Protein AF-A2E5J7-F1 (afdb_monomer)

Secondary structure (DSSP, 8-state):
--HHHHHHHHHHHS--GGG--TTTHHHHHHHHHHTT--HHHHHHHHHHTT--HHHHHHHHHHHTT-GGGHHHHHHHHHTS---TT-HHHHHHHS-TTTHHHHHHHHHTTT----TT-HHHHHHHHHHHHHH-TTHHHHHHHHHHHTGGGS-HHHHHHHHHT-HHHHHHHHHHHHHHHHTT-HHHHHHHHHHHHSTT-HHHHHHHHHHHHHH------

Radius of gyration: 21.45 Å; Cα contacts (8 Å, |Δi|>4): 283; chains: 1; bounding box: 45×30×61 Å

Sequence (217 aa):
MSTDESINAFKKKYGDCKQWTPDNIEKIIKEGNEMGVNLDFILNRALNRKASKEVIAKIIYVSKRYPREQNAMKIGVASHMQFKSFESILSTSADIRFQPFIIASIIQDGKVVNSGDNRIIAQGAIKAAAVKPDAIDLYGNIIQENFSFLDVNDIIRAALQSTKGMKFILSTIVPKIIKGDNFALHVMQVLCAEPNGSPARLVANDLRLNYRINCIF

Structure (mmCIF, N/CA/C/O backbone):
data_AF-A2E5J7-F1
#
_entry.id   AF-A2E5J7-F1
#
loop_
_atom_site.group_PDB
_atom_site.id
_atom_site.type_symbol
_atom_site.label_atom_id
_atom_site.label_alt_id
_atom_site.label_comp_id
_atom_site.label_asym_id
_atom_site.label_entity_id
_atom_site.label_seq_id
_atom_site.pdbx_PDB_ins_code
_atom_site.Cartn_x
_atom_site.Cartn_y
_atom_site.Cartn_z
_atom_site.occupancy
_atom_site.B_iso_or_equiv
_atom_site.auth_seq_id
_atom_site.auth_comp_id
_atom_site.auth_asym_id
_atom_site.auth_atom_id
_atom_site.pdbx_PDB_model_num
ATOM 1 N N . MET A 1 1 ? 18.147 -13.580 -34.563 1.00 55.44 1 MET A N 1
ATOM 2 C CA . MET A 1 1 ? 19.212 -12.895 -33.808 1.00 55.44 1 MET A CA 1
ATOM 3 C C . MET A 1 1 ? 19.270 -13.497 -32.425 1.00 55.44 1 MET A C 1
ATOM 5 O O . MET A 1 1 ? 18.216 -13.755 -31.850 1.00 55.44 1 MET A O 1
ATOM 9 N N . SER A 1 2 ? 20.469 -13.751 -31.915 1.00 61.12 2 SER A N 1
ATOM 10 C CA . SER A 1 2 ? 20.642 -14.081 -30.499 1.00 61.12 2 SER A CA 1
ATOM 11 C C . SER A 1 2 ? 20.312 -12.859 -29.625 1.00 61.12 2 SER A C 1
ATOM 13 O O . SER A 1 2 ? 20.318 -11.713 -30.095 1.00 61.12 2 SER A O 1
ATOM 15 N N . THR A 1 3 ? 20.020 -13.075 -28.341 1.00 68.62 3 THR A N 1
ATOM 16 C CA . THR A 1 3 ? 19.784 -11.987 -27.373 1.00 68.62 3 THR A CA 1
ATOM 17 C C . THR A 1 3 ? 20.975 -11.018 -27.310 1.00 68.62 3 THR A C 1
ATOM 19 O O . THR A 1 3 ? 20.790 -9.807 -27.191 1.00 68.62 3 THR A O 1
ATOM 22 N N . ASP A 1 4 ? 22.200 -11.517 -27.491 1.00 69.75 4 ASP A N 1
ATOM 23 C CA . ASP A 1 4 ? 23.420 -10.704 -27.462 1.00 69.75 4 ASP A CA 1
ATOM 24 C C . ASP A 1 4 ? 23.604 -9.846 -28.722 1.00 69.75 4 ASP A C 1
ATOM 26 O O . ASP A 1 4 ? 24.001 -8.682 -28.629 1.00 69.75 4 ASP A O 1
ATOM 30 N N . GLU A 1 5 ? 23.257 -10.367 -29.902 1.00 76.50 5 GLU A N 1
ATOM 31 C CA . GLU A 1 5 ? 23.245 -9.592 -31.154 1.00 76.50 5 GLU A CA 1
ATOM 32 C C . GLU A 1 5 ? 22.238 -8.439 -31.086 1.00 76.50 5 GLU A C 1
ATOM 34 O O . GLU A 1 5 ? 22.538 -7.312 -31.482 1.00 76.50 5 GLU A O 1
ATOM 39 N N . SER A 1 6 ? 21.068 -8.720 -30.514 1.00 75.75 6 SER A N 1
ATOM 40 C CA . SER A 1 6 ? 19.967 -7.780 -30.276 1.00 75.75 6 SER A CA 1
ATOM 41 C C . SER A 1 6 ? 20.389 -6.629 -29.364 1.00 75.75 6 SER A C 1
ATOM 43 O O . SER A 1 6 ? 20.254 -5.448 -29.699 1.00 75.75 6 SER A O 1
ATOM 45 N N . ILE A 1 7 ? 21.011 -6.973 -28.236 1.00 78.44 7 ILE A N 1
ATOM 46 C CA . ILE A 1 7 ? 21.553 -6.012 -27.276 1.00 78.44 7 ILE A CA 1
ATOM 47 C C . ILE A 1 7 ? 22.671 -5.168 -27.902 1.00 78.44 7 ILE A C 1
ATOM 49 O O . ILE A 1 7 ? 22.741 -3.959 -27.666 1.00 78.44 7 ILE A O 1
ATOM 53 N N . ASN A 1 8 ? 23.556 -5.770 -28.696 1.00 80.44 8 ASN A N 1
ATOM 54 C CA . ASN A 1 8 ? 24.666 -5.057 -29.325 1.00 80.44 8 ASN A CA 1
ATOM 55 C C . ASN A 1 8 ? 24.193 -4.105 -30.432 1.00 80.44 8 ASN A C 1
ATOM 57 O O . ASN A 1 8 ? 24.676 -2.971 -30.503 1.00 80.44 8 ASN A O 1
ATOM 61 N N . ALA A 1 9 ? 23.203 -4.506 -31.232 1.00 84.75 9 ALA A N 1
ATOM 62 C CA . ALA A 1 9 ? 22.561 -3.638 -32.217 1.00 84.75 9 ALA A CA 1
ATOM 63 C C . ALA A 1 9 ? 21.902 -2.422 -31.545 1.00 84.75 9 ALA A C 1
ATOM 65 O O . ALA A 1 9 ? 22.142 -1.278 -31.946 1.00 84.75 9 ALA A O 1
ATOM 66 N N . PHE A 1 10 ? 21.169 -2.649 -30.451 1.00 86.88 10 PHE A N 1
ATOM 67 C CA . PHE A 1 10 ? 20.563 -1.574 -29.671 1.00 86.88 10 PHE A CA 1
ATOM 68 C C . PHE A 1 10 ? 21.613 -0.638 -29.061 1.00 86.88 10 PHE A C 1
ATOM 70 O O . PHE A 1 10 ? 21.498 0.580 -29.168 1.00 86.88 10 PHE A O 1
ATOM 77 N N . LYS A 1 11 ? 22.683 -1.182 -28.465 1.00 84.31 11 LYS A N 1
ATOM 78 C CA . LYS A 1 11 ? 23.805 -0.398 -27.915 1.00 84.31 11 LYS A CA 1
ATOM 79 C C . LYS A 1 11 ? 24.485 0.468 -28.969 1.00 84.31 11 LYS A C 1
ATOM 81 O O . LYS A 1 11 ? 24.906 1.572 -28.647 1.00 84.31 11 LYS A O 1
ATOM 86 N N . LYS A 1 12 ? 24.614 -0.019 -30.202 1.00 88.69 12 LYS A N 1
ATOM 87 C CA . LYS A 1 12 ? 25.224 0.741 -31.297 1.00 88.69 12 LYS A CA 1
ATOM 88 C C . LYS A 1 12 ? 24.349 1.925 -31.714 1.00 88.69 12 LYS A C 1
ATOM 90 O O . LYS A 1 12 ? 24.878 2.986 -32.022 1.00 88.69 12 LYS A O 1
ATOM 95 N N . LYS A 1 13 ? 23.025 1.750 -31.695 1.00 88.69 13 LYS A N 1
ATOM 96 C CA . LYS A 1 13 ? 22.059 2.760 -32.148 1.00 88.69 13 LYS A CA 1
ATOM 97 C C . LYS A 1 13 ? 21.666 3.769 -31.065 1.00 88.69 13 LYS A C 1
ATOM 99 O O . LYS A 1 13 ? 21.589 4.959 -31.333 1.00 88.69 13 LYS A O 1
ATOM 104 N N . TYR A 1 14 ? 21.454 3.296 -29.841 1.00 87.31 14 TYR A N 1
ATOM 105 C CA . TYR A 1 14 ? 20.967 4.073 -28.696 1.00 87.31 14 TYR A CA 1
ATOM 106 C C . TYR A 1 14 ? 21.959 4.060 -27.533 1.00 87.31 14 TYR A C 1
ATOM 108 O O . TYR A 1 14 ? 21.593 4.096 -26.357 1.00 87.31 14 TY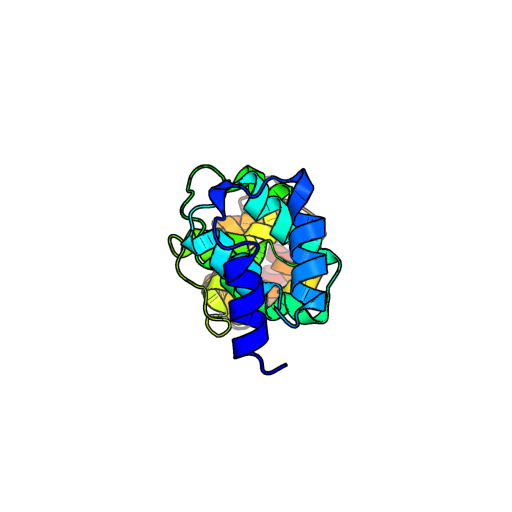R A O 1
ATOM 116 N N . GLY A 1 15 ? 23.244 3.949 -27.861 1.00 77.94 15 GLY A N 1
ATOM 117 C CA . GLY A 1 15 ? 24.314 3.779 -26.888 1.00 77.94 15 GLY A CA 1
ATOM 118 C C . GLY A 1 15 ? 24.426 4.923 -25.892 1.00 77.94 15 GLY A C 1
ATOM 119 O O . GLY A 1 15 ? 24.702 4.658 -24.718 1.00 77.94 15 GLY A O 1
ATOM 120 N N . ASP A 1 16 ? 24.180 6.142 -26.369 1.00 83.00 16 ASP A N 1
ATOM 121 C CA . ASP A 1 16 ? 24.265 7.387 -25.618 1.00 83.00 16 ASP A CA 1
ATOM 122 C C . ASP A 1 16 ? 22.886 7.833 -25.111 1.00 83.00 16 ASP A C 1
ATOM 124 O O . ASP A 1 16 ? 22.099 8.460 -25.820 1.00 83.00 16 ASP A O 1
ATOM 128 N N . CYS A 1 17 ? 22.599 7.518 -23.849 1.00 77.06 17 CYS A N 1
ATOM 129 C CA . CYS A 1 17 ? 21.333 7.875 -23.212 1.00 77.06 17 CYS A CA 1
ATOM 130 C C . CYS A 1 17 ? 21.185 9.376 -22.919 1.00 77.06 17 CYS A C 1
ATOM 132 O O . CYS A 1 17 ? 20.097 9.799 -22.537 1.00 77.06 17 CYS A O 1
ATOM 134 N N . LYS A 1 18 ? 22.231 10.197 -23.104 1.00 72.12 18 LYS A N 1
ATOM 135 C CA . LYS A 1 18 ? 22.120 11.661 -22.979 1.00 72.12 18 LYS A CA 1
ATOM 136 C C . LYS A 1 18 ? 21.367 12.297 -24.148 1.00 72.12 18 LYS A C 1
ATOM 138 O O . LYS A 1 18 ? 20.863 13.403 -24.011 1.00 72.12 18 LYS A O 1
ATOM 143 N N . GLN A 1 19 ? 21.285 11.595 -25.277 1.00 82.31 19 GLN A N 1
ATOM 144 C CA . GLN A 1 19 ? 20.547 12.024 -26.471 1.00 82.31 19 GLN A CA 1
ATOM 145 C C . GLN A 1 19 ? 19.073 11.605 -26.428 1.00 82.31 19 GLN A C 1
ATOM 147 O O . GLN A 1 19 ? 18.299 11.881 -27.347 1.00 82.31 19 GLN A O 1
ATOM 152 N N . TRP A 1 20 ? 18.677 10.881 -25.383 1.00 87.56 20 TRP A N 1
ATOM 153 C CA . TRP A 1 20 ? 17.298 10.466 -25.210 1.00 87.56 20 TRP A CA 1
ATOM 154 C C . TRP A 1 20 ? 16.499 11.662 -24.702 1.00 87.56 20 TRP A C 1
ATOM 156 O O . TRP A 1 20 ? 16.937 12.387 -23.811 1.00 87.56 20 TRP A O 1
ATOM 166 N N . THR A 1 21 ? 15.324 11.863 -25.280 1.00 84.19 21 THR A N 1
ATOM 167 C CA . THR A 1 21 ? 14.388 12.924 -24.919 1.00 84.19 21 THR A CA 1
ATOM 168 C C . THR A 1 21 ? 13.012 12.301 -24.711 1.00 84.19 21 THR A C 1
ATOM 170 O O . THR A 1 21 ? 12.723 11.258 -25.299 1.00 84.19 21 THR A O 1
ATOM 173 N N . PRO A 1 22 ? 12.122 12.907 -23.911 1.00 71.88 22 PRO A N 1
ATOM 174 C CA . PRO A 1 22 ? 10.766 12.387 -23.720 1.00 71.88 22 PRO A CA 1
ATOM 175 C C . PRO A 1 22 ? 10.025 12.100 -25.036 1.00 71.88 22 PRO A C 1
ATOM 177 O O . PRO A 1 22 ? 9.287 11.119 -25.134 1.00 71.88 22 PRO A O 1
ATOM 180 N N . ASP A 1 23 ? 10.280 12.904 -26.066 1.00 81.31 23 ASP A N 1
ATOM 181 C CA . ASP A 1 23 ? 9.630 12.782 -27.371 1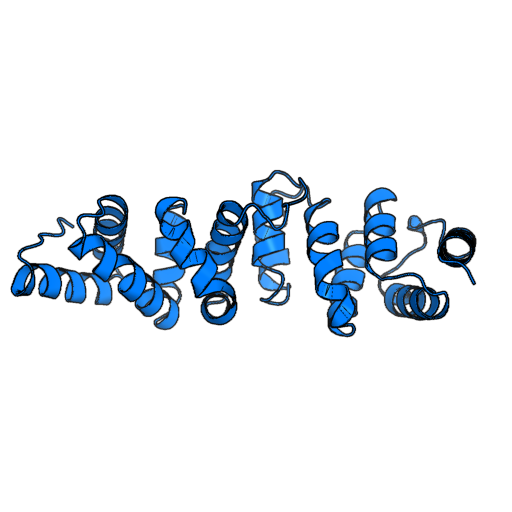.00 81.31 23 ASP A CA 1
ATOM 182 C C . ASP A 1 23 ? 10.110 11.562 -28.167 1.00 81.31 23 ASP A C 1
ATOM 184 O O . ASP A 1 23 ? 9.358 11.008 -28.968 1.00 81.31 23 ASP A O 1
ATOM 188 N N . ASN A 1 24 ? 11.343 11.097 -27.936 1.00 87.50 24 ASN A N 1
ATOM 189 C CA . ASN A 1 24 ? 11.919 9.976 -28.680 1.00 87.50 24 ASN A CA 1
ATOM 190 C C . ASN A 1 24 ? 11.837 8.625 -27.948 1.00 87.50 24 ASN A C 1
ATOM 192 O O . ASN A 1 24 ? 12.091 7.590 -28.567 1.00 87.50 24 ASN A O 1
ATOM 196 N N . ILE A 1 25 ? 11.403 8.594 -26.683 1.00 85.12 25 ILE A N 1
ATOM 197 C CA . ILE A 1 25 ? 11.322 7.358 -25.887 1.00 85.12 25 ILE A CA 1
ATOM 198 C C . ILE A 1 25 ? 10.382 6.315 -26.490 1.00 85.12 25 ILE A C 1
ATOM 200 O O . ILE A 1 25 ? 10.721 5.134 -26.511 1.00 85.12 25 ILE A O 1
ATOM 204 N N . GLU A 1 26 ? 9.220 6.718 -27.008 1.00 81.56 26 GLU A N 1
ATOM 205 C CA . GLU A 1 26 ? 8.278 5.767 -27.622 1.00 81.56 26 GLU A CA 1
ATOM 206 C C . GLU A 1 26 ? 8.895 5.075 -28.841 1.00 81.56 26 GLU A C 1
ATOM 208 O O . GLU A 1 26 ? 8.720 3.870 -29.029 1.00 81.56 26 GLU A O 1
ATOM 213 N N . LYS A 1 27 ? 9.686 5.819 -29.618 1.00 87.25 27 LYS A N 1
ATOM 214 C CA . LYS A 1 27 ? 10.432 5.295 -30.761 1.00 87.25 27 LYS A CA 1
ATOM 215 C C . LYS A 1 27 ? 11.552 4.353 -30.315 1.00 87.25 27 LYS A C 1
ATOM 217 O O . LYS A 1 27 ? 11.640 3.251 -30.838 1.00 87.25 27 LYS A O 1
ATOM 222 N N . ILE A 1 28 ? 12.353 4.749 -29.323 1.00 88.00 28 ILE A N 1
ATOM 223 C CA . ILE A 1 28 ? 13.449 3.926 -28.775 1.00 88.00 28 ILE A CA 1
ATOM 224 C C . ILE A 1 28 ? 12.921 2.590 -28.247 1.00 88.00 28 ILE A C 1
ATOM 226 O O . ILE A 1 28 ? 13.511 1.546 -28.507 1.00 88.00 28 ILE A O 1
ATOM 230 N N . ILE A 1 29 ? 11.795 2.618 -27.534 1.00 83.69 29 ILE A N 1
ATOM 231 C CA . ILE A 1 29 ? 11.136 1.421 -27.008 1.00 83.69 29 ILE A CA 1
ATOM 232 C C . ILE A 1 29 ? 10.632 0.528 -28.137 1.00 83.69 29 ILE A C 1
ATOM 234 O O . ILE A 1 29 ? 10.885 -0.673 -28.125 1.00 83.69 29 ILE A O 1
ATOM 238 N N . LYS A 1 30 ? 9.928 1.104 -29.117 1.00 82.44 30 LYS A N 1
ATOM 239 C CA . LYS A 1 30 ? 9.383 0.346 -30.244 1.00 82.44 30 LYS A CA 1
ATOM 240 C C . LYS A 1 30 ? 10.498 -0.341 -31.032 1.00 82.44 30 LYS A C 1
ATOM 242 O O . LYS A 1 30 ? 10.432 -1.544 -31.255 1.00 82.44 30 LYS A O 1
ATOM 247 N N . GLU A 1 31 ? 11.537 0.408 -31.386 1.00 87.50 31 GLU A N 1
ATOM 248 C CA . GLU A 1 31 ? 12.675 -0.123 -32.134 1.00 87.50 31 GLU A CA 1
ATOM 249 C C . GLU A 1 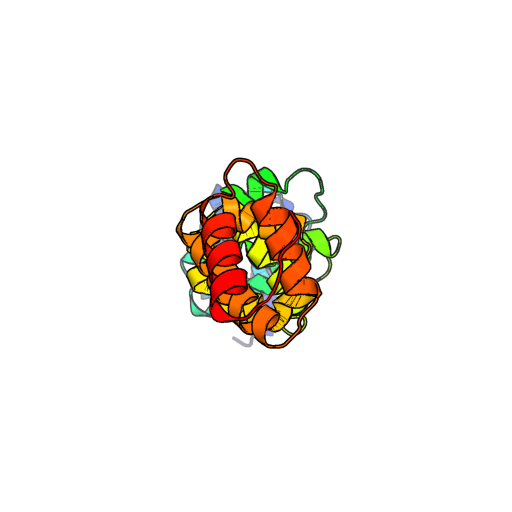31 ? 13.496 -1.119 -31.303 1.00 87.50 31 GLU A C 1
ATOM 251 O O . GLU A 1 31 ? 14.000 -2.097 -31.843 1.00 87.50 31 GLU A O 1
ATOM 256 N N . GLY A 1 32 ? 13.598 -0.926 -29.984 1.00 84.44 32 GLY A N 1
ATOM 257 C CA . GLY A 1 32 ? 14.206 -1.905 -29.083 1.00 84.44 32 GLY A CA 1
ATOM 258 C C . GLY A 1 32 ? 13.445 -3.228 -29.062 1.00 84.44 32 GLY A C 1
ATOM 259 O O . GLY A 1 32 ? 14.055 -4.281 -29.239 1.00 84.44 32 GLY A O 1
ATOM 260 N N . ASN A 1 33 ? 12.118 -3.175 -28.956 1.00 79.19 33 ASN A N 1
ATOM 261 C CA . ASN A 1 33 ? 11.271 -4.365 -28.995 1.00 79.19 33 ASN A CA 1
ATOM 262 C C . ASN A 1 33 ? 11.376 -5.093 -30.346 1.00 79.19 33 ASN A C 1
ATOM 264 O O . ASN A 1 33 ? 11.483 -6.316 -30.374 1.00 79.19 33 ASN A O 1
ATOM 268 N N . GLU A 1 34 ? 11.407 -4.354 -31.460 1.00 81.88 34 GLU A N 1
ATOM 269 C CA . GLU A 1 34 ? 11.637 -4.906 -32.807 1.00 81.88 34 GLU A CA 1
ATOM 270 C C . GLU A 1 34 ? 13.015 -5.577 -32.934 1.00 81.88 34 GLU A C 1
ATOM 272 O O . GLU A 1 34 ? 13.162 -6.561 -33.658 1.00 81.88 34 GLU A O 1
ATOM 277 N N . MET A 1 35 ? 14.015 -5.090 -32.193 1.00 83.12 35 MET A N 1
ATOM 278 C CA . MET A 1 35 ? 15.341 -5.704 -32.103 1.00 83.12 35 MET A CA 1
ATOM 279 C C . MET A 1 35 ? 15.394 -6.904 -31.154 1.00 83.12 35 MET A C 1
ATOM 281 O O . MET A 1 35 ? 16.438 -7.536 -31.101 1.00 83.12 35 MET A O 1
ATOM 285 N N . GLY A 1 36 ? 14.334 -7.227 -30.406 1.00 73.56 36 GLY A N 1
ATOM 286 C CA . GLY A 1 36 ? 14.352 -8.284 -29.385 1.00 73.56 36 GLY A CA 1
ATOM 287 C C . GLY A 1 36 ? 14.926 -7.845 -28.031 1.00 73.56 36 GLY A C 1
ATOM 288 O O . GLY A 1 36 ? 15.316 -8.684 -27.220 1.00 73.56 36 GLY A O 1
ATOM 289 N N . VAL A 1 37 ? 14.997 -6.536 -27.778 1.00 73.88 37 VAL A N 1
ATOM 290 C CA . VAL A 1 37 ? 15.429 -5.946 -26.505 1.00 73.88 37 VAL A CA 1
ATOM 291 C C . VAL A 1 37 ? 14.206 -5.600 -25.665 1.00 73.88 37 VAL A C 1
ATOM 293 O O . VAL A 1 37 ? 13.350 -4.839 -26.100 1.00 73.88 37 VAL A O 1
ATOM 296 N N . ASN A 1 38 ? 14.143 -6.135 -24.447 1.00 72.25 38 ASN A N 1
ATOM 297 C CA . ASN A 1 38 ? 13.042 -5.876 -23.521 1.00 72.25 38 ASN A CA 1
ATOM 298 C C . ASN A 1 38 ? 13.132 -4.475 -22.885 1.00 72.25 38 ASN A C 1
ATOM 300 O O . ASN A 1 38 ? 14.212 -3.885 -22.769 1.00 72.25 38 ASN A O 1
ATOM 304 N N . LEU A 1 39 ? 12.005 -3.947 -22.396 1.00 69.44 39 LEU A N 1
ATOM 305 C CA . LEU A 1 39 ? 11.987 -2.651 -21.714 1.00 69.44 39 LEU A CA 1
ATOM 306 C C . LEU A 1 39 ? 12.857 -2.626 -20.460 1.00 69.44 39 LEU A C 1
ATOM 308 O O . LEU A 1 39 ? 13.335 -1.559 -20.091 1.00 69.44 39 LEU A O 1
ATOM 312 N N . ASP A 1 40 ? 13.046 -3.764 -19.792 1.00 58.81 40 ASP A N 1
ATOM 313 C CA . ASP A 1 40 ? 13.886 -3.847 -18.598 1.00 58.81 40 ASP A CA 1
ATOM 314 C C . ASP A 1 40 ? 15.338 -3.471 -18.911 1.00 58.81 40 ASP A C 1
ATOM 316 O O . ASP A 1 40 ? 15.934 -2.640 -18.228 1.00 58.81 40 ASP A O 1
ATOM 320 N N . PHE A 1 41 ? 15.886 -3.977 -20.017 1.00 69.81 41 PHE A N 1
ATOM 321 C CA . PHE A 1 41 ? 17.200 -3.571 -20.497 1.00 69.81 41 PHE A CA 1
ATOM 322 C C . PHE A 1 41 ? 17.242 -2.075 -20.832 1.00 69.81 41 PHE A C 1
ATOM 324 O O . PHE A 1 41 ? 18.201 -1.389 -20.474 1.00 69.81 41 PHE A O 1
ATOM 331 N N . ILE A 1 42 ? 16.207 -1.549 -21.496 1.00 74.06 42 ILE A N 1
ATOM 332 C CA . ILE A 1 42 ? 16.127 -0.130 -21.886 1.00 74.06 42 ILE A CA 1
ATOM 333 C C . ILE A 1 42 ? 16.089 0.770 -20.648 1.00 74.06 42 ILE A C 1
ATOM 335 O O . ILE A 1 42 ? 16.828 1.755 -20.571 1.00 74.06 42 ILE A O 1
ATOM 339 N N . LEU A 1 43 ? 15.276 0.405 -19.658 1.00 70.12 43 LEU A N 1
ATOM 340 C CA . LEU A 1 43 ? 15.158 1.103 -18.389 1.00 70.12 43 LEU A CA 1
ATOM 341 C C . LEU A 1 43 ? 16.476 1.035 -17.614 1.00 70.12 43 LEU A C 1
ATOM 343 O O . LEU A 1 43 ? 17.043 2.081 -17.309 1.00 70.12 43 LEU A O 1
ATOM 347 N N . ASN A 1 44 ? 17.024 -0.160 -17.378 1.00 59.16 44 ASN A N 1
ATOM 348 C CA . ASN A 1 44 ? 18.304 -0.339 -16.686 1.00 59.16 44 ASN A CA 1
ATOM 349 C C . ASN A 1 44 ? 19.437 0.429 -17.374 1.00 59.16 44 ASN A C 1
ATOM 351 O O . ASN A 1 44 ? 20.346 0.938 -16.718 1.00 59.16 44 ASN A O 1
ATOM 355 N N . ARG A 1 45 ? 19.390 0.570 -18.699 1.00 74.50 45 ARG A N 1
ATOM 356 C CA . ARG A 1 45 ? 20.354 1.381 -19.439 1.00 74.50 45 ARG A CA 1
ATOM 357 C C . ARG A 1 45 ? 20.167 2.879 -19.202 1.00 74.50 45 ARG A C 1
ATOM 359 O O . ARG A 1 45 ? 21.159 3.545 -18.907 1.00 74.50 45 ARG A O 1
ATOM 366 N N . ALA A 1 46 ? 18.941 3.394 -19.315 1.00 69.62 46 ALA A N 1
ATOM 367 C CA . ALA A 1 46 ? 18.624 4.804 -19.053 1.00 69.62 46 ALA A CA 1
ATOM 368 C C . ALA A 1 46 ? 19.092 5.222 -17.656 1.00 69.62 46 ALA A C 1
ATOM 370 O O 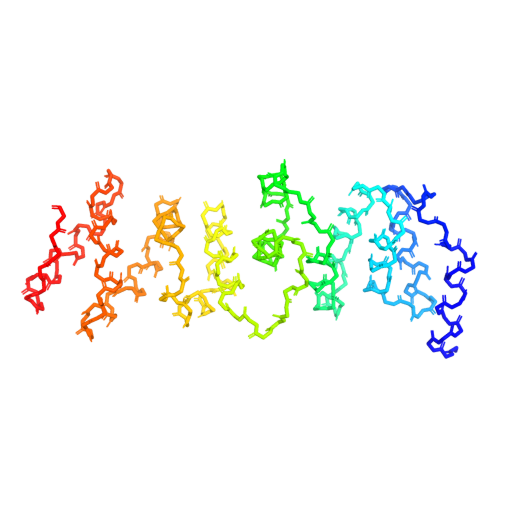. ALA A 1 46 ? 19.720 6.263 -17.464 1.00 69.62 46 ALA A O 1
ATOM 371 N N . LEU A 1 47 ? 18.828 4.334 -16.707 1.00 58.34 47 LEU A N 1
ATOM 372 C CA . LEU A 1 47 ? 19.185 4.440 -15.313 1.00 58.34 47 LEU A CA 1
ATOM 373 C C . LEU A 1 47 ? 20.716 4.474 -15.107 1.00 58.34 47 LEU A C 1
ATOM 375 O O . LEU A 1 47 ? 21.250 5.476 -14.629 1.00 58.34 47 LEU A O 1
ATOM 379 N N . ASN A 1 48 ? 21.449 3.466 -15.596 1.00 59.03 48 ASN A N 1
ATOM 380 C CA . ASN A 1 48 ? 22.910 3.377 -15.441 1.00 59.03 48 ASN A CA 1
ATOM 381 C C . ASN A 1 48 ? 23.692 4.462 -16.205 1.00 59.03 48 ASN A C 1
ATOM 383 O O . ASN A 1 48 ? 24.849 4.750 -15.894 1.00 59.03 48 ASN A O 1
ATOM 387 N N . ARG A 1 49 ? 23.096 5.050 -17.248 1.00 69.88 49 ARG A N 1
ATOM 388 C CA . ARG A 1 49 ? 23.736 6.061 -18.105 1.00 69.88 49 ARG A CA 1
ATOM 389 C C . ARG A 1 49 ? 23.283 7.489 -17.806 1.00 69.88 49 ARG A C 1
ATOM 391 O O . ARG A 1 49 ? 23.618 8.386 -18.577 1.00 69.88 49 ARG A O 1
ATOM 398 N N . LYS A 1 50 ? 22.612 7.708 -16.668 1.00 68.44 50 LYS A N 1
ATOM 399 C CA . LYS A 1 50 ? 22.182 9.031 -16.182 1.00 68.44 50 LYS A CA 1
ATOM 400 C C . LYS A 1 50 ? 21.330 9.791 -17.210 1.00 68.44 50 LYS A C 1
ATOM 402 O O . LYS A 1 50 ? 21.560 10.976 -17.444 1.00 68.44 50 LYS A O 1
ATOM 407 N N . ALA A 1 51 ? 20.374 9.106 -17.842 1.00 69.50 51 ALA A N 1
ATOM 408 C CA . ALA A 1 51 ? 19.363 9.764 -18.668 1.00 69.50 51 ALA A CA 1
ATOM 409 C C . ALA A 1 51 ? 18.588 10.815 -17.849 1.00 69.50 51 ALA A C 1
ATOM 411 O O . ALA A 1 51 ? 18.561 10.752 -16.615 1.00 69.50 51 ALA A O 1
ATOM 412 N N . SER A 1 52 ? 17.950 11.781 -18.523 1.00 67.44 52 SER A N 1
ATOM 413 C CA . SER A 1 52 ? 17.170 12.803 -17.817 1.00 67.44 52 SER A CA 1
ATOM 414 C C . SER A 1 52 ? 16.023 12.174 -17.018 1.00 67.44 52 SER A C 1
ATOM 416 O O . SER A 1 52 ? 15.526 11.081 -17.314 1.00 67.44 52 SER A O 1
ATOM 418 N N . LYS A 1 53 ? 15.567 12.885 -15.988 1.00 55.28 53 LYS A N 1
ATOM 419 C CA . LYS A 1 53 ? 14.443 12.426 -15.169 1.00 55.28 53 LYS A CA 1
ATOM 420 C C . LYS A 1 53 ? 13.156 12.312 -15.987 1.00 55.28 53 LYS A C 1
ATOM 422 O O . LYS A 1 53 ? 12.398 11.367 -15.775 1.00 55.28 53 LYS A O 1
ATOM 427 N N . GLU A 1 54 ? 12.926 13.220 -16.941 1.00 55.66 54 GLU A N 1
ATOM 428 C CA . GLU A 1 54 ? 11.750 13.144 -17.816 1.00 55.66 54 GLU A CA 1
ATOM 429 C C . GLU A 1 54 ? 11.802 11.917 -18.733 1.00 55.66 54 GLU A C 1
ATOM 431 O O . GLU A 1 54 ? 10.774 11.288 -18.977 1.00 55.66 54 GLU A O 1
ATOM 436 N N . VAL A 1 55 ? 12.996 11.528 -19.190 1.00 68.06 55 VAL A N 1
ATOM 437 C CA . VAL A 1 55 ? 13.203 10.305 -19.975 1.00 68.06 55 VAL A CA 1
ATOM 438 C C . VAL A 1 55 ? 12.815 9.067 -19.172 1.00 68.06 55 VAL A C 1
ATOM 440 O O . VAL A 1 55 ? 12.050 8.235 -19.657 1.00 68.06 55 VAL A O 1
ATOM 443 N N . ILE A 1 56 ? 13.287 8.958 -17.930 1.00 62.41 56 ILE A N 1
ATOM 444 C CA . ILE A 1 56 ? 12.972 7.818 -17.057 1.00 62.41 56 ILE A CA 1
ATOM 445 C C . ILE A 1 56 ? 11.462 7.755 -16.793 1.00 62.41 56 ILE A C 1
ATOM 447 O O . ILE A 1 56 ? 10.848 6.700 -16.958 1.00 62.41 56 ILE A O 1
ATOM 451 N N . ALA A 1 57 ? 10.835 8.889 -16.464 1.00 53.62 57 ALA A N 1
ATOM 452 C CA . ALA A 1 57 ? 9.391 8.966 -16.250 1.00 53.62 57 ALA A CA 1
ATOM 453 C C . ALA A 1 57 ? 8.595 8.567 -17.504 1.00 53.62 57 ALA A C 1
ATOM 455 O O . ALA A 1 57 ? 7.597 7.849 -17.410 1.00 53.62 57 ALA A O 1
ATOM 456 N N . LYS A 1 58 ? 9.054 8.975 -18.692 1.00 65.69 58 LYS A N 1
ATOM 457 C CA . LYS A 1 58 ? 8.424 8.610 -19.961 1.00 65.69 58 LYS A CA 1
ATOM 458 C C . LYS A 1 58 ? 8.582 7.119 -20.274 1.00 65.69 58 LYS A C 1
ATOM 460 O O . LYS A 1 58 ? 7.609 6.511 -20.709 1.00 65.69 58 LYS A O 1
ATOM 465 N N . ILE A 1 59 ? 9.734 6.502 -19.995 1.00 68.88 59 ILE A N 1
ATOM 466 C CA . ILE A 1 59 ? 9.924 5.044 -20.148 1.00 68.88 59 ILE A CA 1
ATOM 467 C C . ILE A 1 59 ? 8.922 4.293 -19.259 1.00 68.88 59 ILE A C 1
ATOM 469 O O . ILE A 1 59 ? 8.215 3.399 -19.728 1.00 68.88 59 ILE A O 1
ATOM 473 N N . ILE A 1 60 ? 8.781 4.727 -18.004 1.00 62.25 60 ILE A N 1
ATOM 474 C CA . ILE A 1 60 ? 7.807 4.168 -17.056 1.00 62.25 60 ILE A CA 1
ATOM 475 C C . ILE A 1 60 ? 6.374 4.367 -17.566 1.00 62.25 60 ILE A C 1
ATOM 477 O O . ILE A 1 60 ? 5.557 3.453 -17.500 1.00 62.25 60 ILE A O 1
ATOM 481 N N . TYR A 1 61 ? 6.045 5.530 -18.126 1.00 59.28 61 TYR A N 1
ATOM 482 C CA . TYR A 1 61 ? 4.719 5.785 -18.689 1.00 59.28 61 TYR A CA 1
ATOM 483 C C . TYR A 1 61 ? 4.398 4.864 -19.875 1.00 59.28 61 TYR A C 1
ATOM 485 O O . TYR A 1 61 ? 3.310 4.290 -19.937 1.00 59.28 61 TYR A O 1
ATOM 493 N N . VAL A 1 62 ? 5.344 4.689 -20.799 1.00 63.00 62 VAL A N 1
ATOM 494 C CA . VAL A 1 62 ? 5.164 3.874 -22.011 1.00 63.00 62 VAL A CA 1
ATOM 495 C C . VAL A 1 62 ? 5.075 2.383 -21.675 1.00 63.00 62 VAL A C 1
ATOM 497 O O . VAL A 1 62 ? 4.336 1.650 -22.334 1.00 63.00 62 VAL A O 1
ATOM 500 N N . SER A 1 63 ? 5.719 1.943 -20.590 1.00 59.72 63 SER A N 1
ATOM 501 C CA . SER A 1 63 ? 5.636 0.560 -20.097 1.00 59.72 63 SER A CA 1
ATOM 502 C C . SER A 1 63 ? 4.214 0.077 -19.790 1.00 59.72 63 SER A C 1
ATOM 504 O O . SER A 1 63 ? 3.924 -1.118 -19.877 1.00 59.72 63 SER A O 1
ATOM 506 N N . LYS A 1 64 ? 3.280 1.002 -19.515 1.00 54.72 64 LYS A N 1
ATOM 507 C CA . LYS A 1 64 ? 1.855 0.696 -19.311 1.00 54.72 64 LYS A CA 1
ATOM 508 C C . LYS A 1 64 ? 1.223 -0.023 -20.507 1.00 54.72 64 LYS A C 1
ATOM 510 O O . LYS A 1 64 ? 0.237 -0.731 -20.320 1.00 54.72 64 LYS A O 1
ATOM 515 N N . ARG A 1 65 ? 1.788 0.135 -21.710 1.00 62.53 65 ARG A N 1
ATOM 516 C CA . ARG A 1 65 ? 1.312 -0.485 -22.957 1.00 62.53 65 ARG A CA 1
ATOM 517 C C . ARG A 1 65 ? 1.850 -1.910 -23.185 1.00 62.53 65 ARG A C 1
ATOM 519 O O . ARG A 1 65 ? 1.406 -2.557 -24.125 1.00 62.53 65 ARG A O 1
ATOM 526 N N . TYR A 1 66 ? 2.746 -2.416 -22.325 1.00 58.81 66 TYR A N 1
ATOM 527 C CA . TYR A 1 66 ? 3.418 -3.717 -22.486 1.00 58.81 66 TYR A CA 1
ATOM 528 C C . TYR A 1 66 ? 3.249 -4.618 -21.241 1.00 58.81 66 TYR A C 1
ATOM 530 O O . TYR A 1 66 ? 4.138 -4.682 -20.391 1.00 58.81 66 TYR A O 1
ATOM 538 N N . PRO A 1 67 ? 2.118 -5.344 -21.104 1.00 48.09 67 PRO A N 1
ATOM 539 C CA . PRO A 1 67 ? 1.750 -6.068 -19.878 1.00 48.09 67 PRO A CA 1
ATOM 540 C C . PRO A 1 67 ? 2.740 -7.156 -19.439 1.00 48.09 67 PRO A C 1
ATOM 542 O O . PRO A 1 67 ? 2.933 -7.363 -18.244 1.00 48.09 67 PRO A O 1
ATOM 545 N N . ARG A 1 68 ? 3.391 -7.837 -20.394 1.00 48.91 68 ARG A N 1
ATOM 546 C CA . ARG A 1 68 ? 4.320 -8.951 -20.121 1.00 48.91 68 ARG A CA 1
ATOM 547 C C . ARG A 1 68 ? 5.636 -8.507 -19.473 1.00 48.91 68 ARG A C 1
ATOM 549 O O . ARG A 1 68 ? 6.278 -9.306 -18.803 1.00 48.91 68 ARG A O 1
ATOM 556 N N . GLU A 1 69 ? 6.012 -7.241 -19.624 1.00 49.09 69 GLU A N 1
ATOM 557 C CA . GLU A 1 69 ? 7.317 -6.717 -19.191 1.00 49.09 69 GLU A CA 1
ATOM 558 C C . GLU A 1 69 ? 7.231 -5.895 -17.892 1.00 49.09 69 GLU A C 1
ATOM 560 O O . GLU A 1 69 ? 8.244 -5.463 -17.341 1.00 49.09 69 GLU A O 1
ATOM 565 N N . GLN A 1 70 ? 6.019 -5.730 -17.348 1.00 47.53 70 GLN A N 1
ATOM 566 C CA . GLN A 1 70 ? 5.755 -4.941 -16.141 1.00 47.53 70 GLN A CA 1
ATOM 567 C C . GLN A 1 70 ? 6.443 -5.497 -14.887 1.00 47.53 70 GLN A C 1
ATOM 569 O O . GLN A 1 70 ? 6.766 -4.723 -13.992 1.00 47.53 70 GLN A O 1
ATOM 574 N N . ASN A 1 71 ? 6.681 -6.810 -14.796 1.00 43.38 71 ASN A N 1
ATOM 575 C CA . ASN A 1 71 ? 7.310 -7.416 -13.616 1.00 43.38 71 ASN A CA 1
ATOM 576 C C . ASN A 1 71 ? 8.822 -7.165 -13.534 1.00 43.38 71 ASN A C 1
ATOM 578 O O . ASN A 1 71 ? 9.325 -6.944 -12.438 1.00 43.38 71 ASN A O 1
ATOM 582 N N . ALA A 1 72 ? 9.525 -7.131 -14.668 1.00 43.44 72 ALA A N 1
ATOM 583 C CA . ALA A 1 72 ? 10.959 -6.841 -14.701 1.00 43.44 72 ALA A CA 1
ATOM 584 C C . ALA A 1 72 ? 11.232 -5.350 -14.413 1.00 43.44 72 ALA A C 1
ATOM 586 O O . ALA A 1 72 ? 12.077 -5.003 -13.594 1.00 43.44 72 ALA A O 1
ATOM 587 N N . MET A 1 73 ? 10.400 -4.453 -14.950 1.00 49.41 73 MET A N 1
ATOM 588 C CA . MET A 1 73 ? 10.539 -3.012 -14.708 1.00 49.41 73 MET A CA 1
ATOM 589 C C . MET A 1 73 ? 10.242 -2.557 -13.279 1.00 49.41 73 MET A C 1
ATOM 591 O O . MET A 1 73 ? 10.804 -1.551 -12.849 1.00 49.41 73 MET A O 1
ATOM 595 N N . LYS A 1 74 ? 9.409 -3.283 -12.518 1.00 48.41 74 LYS A N 1
ATOM 596 C CA . LYS A 1 74 ? 9.207 -3.014 -11.079 1.00 48.41 74 LYS A CA 1
ATOM 597 C C . LYS A 1 74 ? 10.538 -2.994 -10.316 1.00 48.41 74 LYS A C 1
ATOM 599 O O . LYS A 1 74 ? 10.692 -2.200 -9.397 1.00 48.41 74 LYS A O 1
ATOM 604 N N . ILE A 1 75 ? 11.492 -3.822 -10.745 1.00 43.78 75 ILE A N 1
ATOM 605 C CA . ILE A 1 75 ? 12.832 -3.973 -10.164 1.00 43.78 75 ILE A CA 1
ATOM 606 C C . ILE A 1 75 ? 13.771 -2.855 -10.658 1.00 43.78 75 ILE A C 1
ATOM 608 O O . ILE A 1 75 ? 14.523 -2.282 -9.871 1.00 43.78 75 ILE A O 1
ATOM 612 N N . GLY A 1 76 ? 13.689 -2.482 -11.941 1.00 40.16 76 GLY A N 1
ATOM 613 C CA . GLY A 1 76 ? 14.498 -1.406 -12.526 1.00 40.16 76 GLY A CA 1
ATOM 614 C C . GLY A 1 76 ? 14.165 -0.021 -11.957 1.00 40.16 76 GLY A C 1
ATOM 615 O O . GLY A 1 76 ? 15.055 0.679 -11.480 1.00 40.16 76 GLY A O 1
ATOM 616 N N . VAL A 1 77 ? 12.882 0.357 -11.912 1.00 48.34 77 VAL A N 1
ATOM 617 C CA . VAL A 1 77 ? 12.407 1.662 -11.392 1.00 48.34 77 VAL A CA 1
ATOM 618 C C . VAL A 1 77 ? 12.811 1.870 -9.929 1.00 48.34 77 VAL A C 1
ATOM 620 O O . VAL A 1 77 ? 13.170 2.976 -9.525 1.00 48.34 77 VAL A O 1
ATOM 623 N N . ALA A 1 78 ? 12.800 0.780 -9.168 1.00 42.91 78 ALA A N 1
ATOM 624 C CA . ALA A 1 78 ? 13.161 0.717 -7.764 1.00 42.91 78 ALA A CA 1
ATOM 625 C C . ALA A 1 78 ? 14.638 1.052 -7.471 1.00 42.91 78 ALA A C 1
ATOM 627 O O . ALA A 1 78 ? 14.978 1.571 -6.414 1.00 42.91 78 ALA A O 1
ATOM 628 N N . SER A 1 79 ? 15.530 0.774 -8.417 1.00 37.38 79 SER A N 1
ATOM 629 C CA . SER A 1 79 ? 16.978 0.731 -8.178 1.00 37.38 79 SER A CA 1
ATOM 630 C C . SER A 1 79 ? 17.727 2.064 -8.319 1.00 37.38 79 SER A C 1
ATOM 632 O O . SER A 1 79 ? 18.926 2.120 -8.064 1.00 37.38 79 SER A O 1
ATOM 634 N N . HIS A 1 80 ? 17.063 3.128 -8.785 1.00 41.94 80 HIS A N 1
ATOM 635 C CA . HIS A 1 80 ? 17.739 4.371 -9.194 1.00 41.94 80 HIS A CA 1
ATOM 636 C C . HIS A 1 80 ? 17.083 5.664 -8.681 1.00 41.94 80 HIS A C 1
ATOM 638 O O . HIS A 1 80 ? 17.496 6.765 -9.055 1.00 41.94 80 HIS A O 1
ATOM 644 N N . MET A 1 81 ? 16.079 5.572 -7.806 1.00 43.53 81 MET A N 1
ATOM 645 C CA . MET A 1 81 ? 15.437 6.746 -7.207 1.00 43.53 81 MET A CA 1
ATOM 646 C C . MET A 1 81 ? 16.042 7.086 -5.842 1.00 43.53 81 MET A C 1
ATOM 648 O O . MET A 1 81 ? 15.453 6.817 -4.802 1.00 43.53 81 MET A O 1
ATOM 652 N N . GLN A 1 82 ? 17.201 7.746 -5.833 1.00 38.44 82 GLN A N 1
ATOM 653 C CA . GLN A 1 82 ? 17.650 8.502 -4.658 1.00 38.44 82 GLN A CA 1
ATOM 654 C C . GLN A 1 82 ? 17.007 9.896 -4.665 1.00 38.44 82 GLN A C 1
ATOM 656 O O . GLN A 1 82 ? 17.622 10.845 -5.141 1.00 38.44 82 GLN A O 1
ATOM 661 N N . PHE A 1 83 ? 15.770 10.059 -4.180 1.00 45.66 83 PHE A N 1
ATOM 662 C CA . PHE A 1 83 ? 15.164 11.398 -4.077 1.00 45.66 83 PHE A CA 1
ATOM 663 C C . PHE A 1 83 ? 14.206 11.544 -2.889 1.00 45.66 83 PHE A C 1
ATOM 665 O O . PHE A 1 83 ? 12.996 11.389 -3.031 1.00 45.66 83 PHE A O 1
ATOM 672 N N . LYS A 1 84 ? 14.733 12.001 -1.745 1.00 38.19 84 LYS A N 1
ATOM 673 C CA . LYS A 1 84 ? 13.931 12.544 -0.628 1.00 38.19 84 LYS A CA 1
ATOM 674 C C . LYS A 1 84 ? 13.064 13.761 -1.022 1.00 38.19 84 LYS A C 1
ATOM 676 O O . LYS A 1 84 ? 12.185 14.142 -0.265 1.00 38.19 84 LYS A O 1
ATOM 681 N N . SER A 1 85 ? 13.278 14.373 -2.194 1.00 35.34 85 SER A N 1
ATOM 682 C CA . SER A 1 85 ? 12.573 15.586 -2.649 1.00 35.34 85 SER A CA 1
ATOM 683 C C . SER A 1 85 ? 11.479 15.368 -3.710 1.00 35.34 85 SER A C 1
ATOM 685 O O . SER A 1 85 ? 10.886 16.343 -4.161 1.00 35.34 85 SER A O 1
ATOM 687 N N . PHE A 1 86 ? 11.186 14.123 -4.115 1.00 41.09 86 PHE A N 1
ATOM 688 C CA . PHE A 1 86 ? 10.192 13.811 -5.166 1.00 41.09 86 PHE A CA 1
ATOM 689 C C . PHE A 1 86 ? 9.065 12.861 -4.719 1.00 41.09 86 PHE A C 1
ATOM 691 O O . PHE A 1 86 ? 8.245 12.451 -5.544 1.00 41.09 86 PHE A O 1
ATOM 698 N N . GLU A 1 87 ? 8.994 12.532 -3.424 1.00 44.31 87 GLU A N 1
ATOM 699 C CA . GLU A 1 87 ? 8.051 11.551 -2.864 1.00 44.31 87 GLU A CA 1
ATOM 700 C C . GLU A 1 87 ? 6.588 11.905 -3.186 1.00 44.31 87 GLU A C 1
ATOM 702 O O . GLU A 1 87 ? 5.827 11.035 -3.609 1.00 44.31 87 GLU A O 1
ATOM 707 N N . SER A 1 88 ? 6.202 13.185 -3.107 1.00 39.12 88 SER A N 1
ATOM 708 C CA . SER A 1 88 ? 4.828 13.625 -3.401 1.00 39.12 88 SER A CA 1
ATOM 709 C C . SER A 1 88 ? 4.495 13.650 -4.898 1.00 39.12 88 SER A C 1
ATOM 711 O O . SER A 1 88 ? 3.373 13.321 -5.275 1.00 39.12 88 SER A O 1
ATOM 713 N N . ILE A 1 89 ? 5.458 13.988 -5.764 1.00 36.19 89 ILE A N 1
ATOM 714 C CA . ILE A 1 89 ? 5.250 14.181 -7.213 1.00 36.19 89 ILE A CA 1
ATOM 715 C C . ILE A 1 89 ? 5.160 12.833 -7.945 1.00 36.19 89 ILE A C 1
ATOM 717 O O . ILE A 1 89 ? 4.332 12.645 -8.840 1.00 36.19 89 ILE A O 1
ATOM 721 N N . LEU A 1 90 ? 5.992 11.863 -7.559 1.00 44.66 90 LEU A N 1
ATOM 722 C CA . LEU A 1 90 ? 5.999 10.532 -8.173 1.00 44.66 90 LEU A CA 1
ATOM 723 C C . LEU A 1 90 ? 4.846 9.660 -7.660 1.00 44.66 90 LEU A C 1
ATOM 725 O O . LEU A 1 90 ? 4.228 8.939 -8.443 1.00 44.66 90 LEU A O 1
ATOM 729 N N . SER A 1 91 ? 4.498 9.765 -6.375 1.00 47.25 91 SER A N 1
ATOM 730 C CA . SER A 1 91 ? 3.358 9.038 -5.800 1.00 47.25 91 SER A CA 1
ATOM 731 C C . SER A 1 91 ? 2.006 9.543 -6.308 1.00 47.25 91 SER A C 1
ATOM 733 O O . SER A 1 91 ? 1.070 8.760 -6.411 1.00 47.25 91 SER A O 1
ATOM 735 N N . THR A 1 92 ? 1.867 10.808 -6.706 1.00 45.88 92 THR A N 1
ATOM 736 C CA . THR A 1 92 ? 0.606 11.302 -7.290 1.00 45.88 92 THR A CA 1
ATOM 737 C C . THR A 1 92 ? 0.452 10.931 -8.768 1.00 45.88 92 THR A C 1
ATOM 739 O O . THR A 1 92 ? -0.637 10.526 -9.187 1.00 45.88 92 THR A O 1
ATOM 742 N N . SER A 1 93 ? 1.535 10.974 -9.550 1.00 48.09 93 SER A N 1
ATOM 743 C CA . SER A 1 93 ? 1.515 10.757 -11.009 1.00 48.09 93 SER A CA 1
ATOM 744 C C . SER A 1 93 ? 1.666 9.294 -11.457 1.00 48.09 93 SER A C 1
ATOM 746 O O . SER A 1 93 ? 1.221 8.930 -12.552 1.00 48.09 93 SER A O 1
ATOM 748 N N . ALA A 1 94 ? 2.250 8.423 -10.627 1.00 54.28 94 ALA A N 1
ATOM 749 C CA . ALA A 1 94 ? 2.408 7.009 -10.959 1.00 54.28 94 ALA A CA 1
ATOM 750 C C . ALA A 1 94 ? 1.062 6.262 -10.993 1.00 54.28 94 ALA A C 1
ATOM 752 O O . ALA A 1 94 ? 0.125 6.574 -10.250 1.00 54.28 94 ALA A O 1
ATOM 753 N N . ASP A 1 95 ? 0.978 5.244 -11.855 1.00 61.12 95 ASP A N 1
ATOM 754 C CA . ASP A 1 95 ? -0.122 4.275 -11.829 1.00 61.12 95 ASP A CA 1
ATOM 755 C C . ASP A 1 95 ? -0.079 3.510 -10.506 1.00 61.12 95 ASP A C 1
ATOM 757 O O . ASP A 1 95 ? 0.991 3.156 -10.006 1.00 61.12 95 ASP A O 1
ATOM 761 N N . ILE A 1 96 ? -1.256 3.299 -9.931 1.00 68.38 96 ILE A N 1
ATOM 762 C CA . ILE A 1 96 ? -1.444 2.725 -8.603 1.00 68.38 96 ILE A CA 1
ATOM 763 C C . ILE A 1 96 ? -0.801 1.339 -8.450 1.00 68.38 96 ILE A C 1
ATOM 765 O O . ILE A 1 96 ? -0.369 0.968 -7.363 1.00 68.38 96 ILE A O 1
ATOM 769 N N . ARG A 1 97 ? -0.618 0.610 -9.560 1.00 63.47 97 ARG A N 1
ATOM 770 C CA . ARG A 1 97 ? 0.101 -0.671 -9.604 1.00 63.47 97 ARG A CA 1
ATOM 771 C C . ARG A 1 97 ? 1.607 -0.545 -9.375 1.00 63.47 97 ARG A C 1
ATOM 773 O O . ARG A 1 97 ? 2.243 -1.546 -9.079 1.00 63.47 97 ARG A O 1
ATOM 780 N N . PHE A 1 98 ? 2.196 0.638 -9.506 1.00 63.81 98 PHE A N 1
ATOM 781 C CA . PHE A 1 98 ? 3.639 0.840 -9.325 1.00 63.81 98 PHE A CA 1
ATOM 782 C C . PHE A 1 98 ? 3.976 1.700 -8.109 1.00 63.81 98 PHE A C 1
ATOM 784 O O . PHE A 1 98 ? 5.116 1.676 -7.652 1.00 63.81 98 PHE A O 1
ATOM 791 N N . GLN A 1 99 ? 2.996 2.419 -7.554 1.00 67.69 99 GLN A N 1
ATOM 792 C CA . GLN A 1 99 ? 3.205 3.304 -6.407 1.00 67.69 99 GLN A CA 1
ATOM 793 C C . GLN A 1 99 ? 3.855 2.613 -5.201 1.00 67.69 99 GLN A C 1
ATOM 795 O O . GLN A 1 99 ? 4.840 3.158 -4.704 1.00 67.69 99 GLN A O 1
ATOM 800 N N . PRO A 1 100 ? 3.412 1.417 -4.763 1.00 70.19 100 PRO A N 1
ATOM 801 C CA . PRO A 1 100 ? 4.021 0.769 -3.604 1.00 70.19 100 PRO A CA 1
ATOM 802 C C . PRO A 1 100 ? 5.495 0.439 -3.802 1.00 70.19 100 PRO A C 1
ATOM 804 O O . PRO A 1 100 ? 6.283 0.608 -2.883 1.00 70.19 100 PRO A O 1
ATOM 807 N N . PHE A 1 101 ? 5.881 0.022 -5.008 1.00 66.81 101 PHE A N 1
ATOM 808 C CA . PHE A 1 101 ? 7.266 -0.317 -5.333 1.00 66.81 101 PHE A CA 1
ATOM 809 C C . PHE A 1 101 ? 8.152 0.925 -5.384 1.00 66.81 101 PHE A C 1
ATOM 811 O O . PHE A 1 101 ? 9.253 0.912 -4.849 1.00 66.81 101 PHE A O 1
ATOM 818 N N . ILE A 1 102 ? 7.648 2.021 -5.958 1.00 63.44 102 ILE A N 1
ATOM 819 C CA . ILE A 1 102 ? 8.356 3.306 -5.969 1.00 63.44 102 ILE A CA 1
ATOM 820 C C . ILE A 1 102 ? 8.601 3.785 -4.533 1.00 63.44 102 ILE A C 1
ATOM 822 O O . ILE A 1 102 ? 9.720 4.157 -4.189 1.00 63.44 102 ILE A O 1
ATO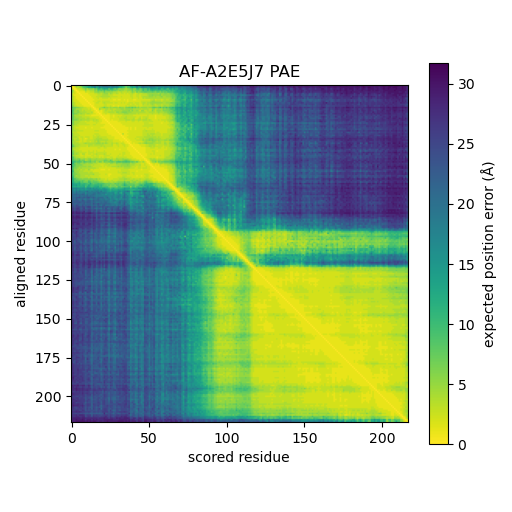M 826 N N . ILE A 1 103 ? 7.577 3.735 -3.677 1.00 65.12 103 ILE A N 1
ATOM 827 C CA . ILE A 1 103 ? 7.694 4.161 -2.277 1.00 65.12 103 ILE A CA 1
ATOM 828 C C . ILE A 1 103 ? 8.613 3.217 -1.487 1.00 65.12 103 ILE A C 1
ATOM 830 O O . ILE A 1 103 ? 9.471 3.686 -0.743 1.00 65.12 103 ILE A O 1
ATOM 834 N N . ALA A 1 104 ? 8.489 1.901 -1.677 1.00 66.56 104 ALA A N 1
ATOM 835 C CA . ALA A 1 104 ? 9.352 0.890 -1.063 1.00 66.56 104 ALA A CA 1
ATOM 836 C C . ALA A 1 104 ? 10.838 1.144 -1.362 1.00 66.56 104 ALA A C 1
ATOM 838 O O . ALA A 1 104 ? 11.690 1.057 -0.480 1.00 66.56 104 ALA A O 1
ATOM 839 N N . SER A 1 105 ? 11.148 1.533 -2.592 1.00 59.47 105 SER A N 1
ATOM 840 C CA . SER A 1 105 ? 12.506 1.875 -3.002 1.00 59.47 105 SER A CA 1
ATOM 841 C C . SER A 1 105 ? 13.024 3.164 -2.404 1.00 59.47 105 SER A C 1
ATOM 843 O O . SER A 1 105 ? 14.197 3.234 -2.049 1.00 59.47 105 SER A O 1
ATOM 845 N N . ILE A 1 106 ? 12.160 4.168 -2.244 1.00 60.12 106 ILE A N 1
ATOM 846 C CA . ILE A 1 106 ? 12.513 5.394 -1.522 1.00 60.12 106 ILE A CA 1
ATOM 847 C C . ILE A 1 106 ? 12.844 5.061 -0.060 1.00 60.12 106 ILE A C 1
ATOM 849 O O . ILE A 1 106 ? 13.839 5.557 0.458 1.00 60.12 106 ILE A O 1
ATOM 853 N N . ILE A 1 107 ? 12.063 4.183 0.582 1.00 62.59 107 ILE A N 1
ATOM 854 C CA . ILE A 1 107 ? 12.315 3.721 1.958 1.00 62.59 107 ILE A CA 1
ATOM 855 C C . ILE A 1 107 ? 13.678 3.023 2.074 1.00 62.59 107 ILE A C 1
ATOM 857 O O . ILE A 1 107 ? 14.364 3.192 3.077 1.00 62.59 107 ILE A O 1
ATOM 861 N N . GLN A 1 108 ? 14.097 2.267 1.056 1.00 61.41 108 GLN A N 1
ATOM 862 C CA . GLN A 1 108 ? 15.401 1.593 1.030 1.00 61.41 108 GLN A CA 1
ATOM 863 C C . GLN A 1 108 ? 16.550 2.448 0.461 1.00 61.41 108 GLN A C 1
ATOM 865 O O . GLN A 1 108 ? 17.548 1.894 -0.009 1.00 61.41 108 GLN A O 1
ATOM 870 N N . ASP A 1 109 ? 16.429 3.779 0.470 1.00 55.38 109 ASP A N 1
ATOM 871 C CA . ASP A 1 109 ? 17.441 4.711 -0.053 1.00 55.38 109 ASP A CA 1
ATOM 872 C C . ASP A 1 109 ? 17.862 4.412 -1.511 1.00 55.38 109 ASP A C 1
ATOM 874 O O . ASP A 1 109 ? 19.025 4.553 -1.904 1.00 55.38 109 ASP A O 1
ATOM 878 N N . GLY A 1 110 ? 16.907 3.978 -2.336 1.00 45.75 110 GLY A N 1
ATOM 879 C CA . GLY A 1 110 ? 17.114 3.660 -3.748 1.00 45.75 110 GLY A CA 1
ATOM 880 C C . GLY A 1 110 ? 17.711 2.277 -4.016 1.00 45.75 110 GLY A C 1
ATOM 881 O O . GLY A 1 110 ? 18.075 1.996 -5.156 1.00 45.75 110 GLY A O 1
ATOM 882 N N . LYS A 1 111 ? 17.829 1.398 -3.009 1.00 44.75 111 LYS A N 1
ATOM 883 C CA . LYS A 1 111 ? 18.209 -0.005 -3.243 1.00 44.75 111 LYS A CA 1
ATOM 884 C C . LYS A 1 111 ? 17.080 -0.769 -3.942 1.00 44.75 111 LYS A C 1
ATOM 886 O O . LYS A 1 111 ? 15.896 -0.485 -3.763 1.00 44.75 111 LYS A O 1
ATOM 891 N N . VAL A 1 112 ? 17.473 -1.771 -4.734 1.00 46.47 112 VAL A N 1
ATOM 892 C CA . VAL A 1 112 ? 16.545 -2.700 -5.390 1.00 46.47 112 VAL A CA 1
ATOM 893 C C . VAL A 1 112 ? 15.733 -3.416 -4.314 1.00 46.47 112 VAL A C 1
ATOM 895 O O . VAL A 1 112 ? 16.280 -4.201 -3.538 1.00 46.47 112 VAL A O 1
ATOM 898 N N . VAL A 1 113 ? 14.423 -3.179 -4.305 1.00 51.81 113 VAL A N 1
ATOM 899 C CA . VAL A 1 113 ? 13.499 -3.952 -3.478 1.00 51.81 113 VAL A CA 1
ATOM 900 C C . VAL A 1 113 ? 13.385 -5.324 -4.127 1.00 51.81 113 VAL A C 1
ATOM 902 O O . VAL A 1 113 ? 12.769 -5.475 -5.184 1.00 51.81 113 VAL A O 1
ATOM 905 N N . ASN A 1 114 ? 14.010 -6.332 -3.522 1.00 49.94 114 ASN A N 1
ATOM 906 C CA . ASN A 1 114 ? 13.782 -7.709 -3.938 1.00 49.94 114 ASN A CA 1
ATOM 907 C C . ASN A 1 114 ? 12.299 -8.037 -3.750 1.00 49.94 114 ASN A C 1
ATOM 909 O O . ASN A 1 114 ? 11.733 -7.789 -2.686 1.00 49.94 114 ASN A O 1
ATOM 913 N N . SER A 1 115 ? 11.688 -8.667 -4.753 1.00 51.38 115 SER A N 1
ATOM 914 C CA . SER A 1 115 ? 10.279 -9.082 -4.731 1.00 51.38 115 SER A CA 1
ATOM 915 C C . SER A 1 115 ? 9.926 -10.069 -3.607 1.00 51.38 115 SER A C 1
ATOM 917 O O . SER A 1 115 ? 8.766 -10.438 -3.484 1.00 51.38 115 SER A O 1
ATOM 919 N N . GLY A 1 116 ? 10.910 -10.523 -2.823 1.00 53.03 116 GLY A N 1
ATOM 920 C CA . GLY A 1 116 ? 10.727 -11.389 -1.660 1.00 53.03 116 GLY A CA 1
ATOM 921 C C . GLY A 1 116 ? 10.620 -10.666 -0.312 1.00 53.03 116 GLY A C 1
ATOM 922 O O . GLY A 1 116 ? 10.239 -11.311 0.660 1.00 53.03 116 GLY A O 1
ATOM 923 N N . ASP A 1 117 ? 10.929 -9.363 -0.208 1.00 69.12 117 ASP A N 1
ATOM 924 C CA . ASP A 1 117 ? 10.767 -8.627 1.060 1.00 69.12 117 ASP A CA 1
ATOM 925 C C . ASP A 1 117 ? 9.395 -7.947 1.127 1.00 69.12 117 ASP A C 1
ATOM 927 O O . ASP A 1 117 ? 9.240 -6.729 0.977 1.00 69.12 117 ASP A O 1
ATOM 931 N N . ASN A 1 118 ? 8.371 -8.777 1.343 1.00 80.88 118 ASN A N 1
ATOM 932 C CA . ASN A 1 118 ? 6.973 -8.350 1.388 1.00 80.88 118 ASN A CA 1
ATOM 933 C C . ASN A 1 118 ? 6.705 -7.266 2.443 1.00 80.88 118 ASN A C 1
ATOM 935 O O . ASN A 1 118 ? 5.758 -6.503 2.280 1.00 80.88 118 ASN A O 1
ATOM 939 N N . ARG A 1 119 ? 7.548 -7.127 3.476 1.00 85.56 119 ARG A N 1
ATOM 940 C CA . ARG A 1 119 ? 7.390 -6.099 4.519 1.00 85.56 119 ARG A CA 1
ATOM 941 C C . ARG A 1 119 ? 7.566 -4.689 3.970 1.00 85.56 119 ARG A C 1
ATOM 943 O O . ARG A 1 119 ? 6.783 -3.796 4.275 1.00 85.56 119 ARG A O 1
ATOM 950 N N . ILE A 1 120 ? 8.568 -4.489 3.122 1.00 79.75 120 ILE A N 1
ATOM 951 C CA . ILE A 1 120 ? 8.884 -3.167 2.566 1.00 79.75 120 ILE A CA 1
ATOM 952 C C . ILE A 1 120 ? 7.879 -2.806 1.475 1.00 79.75 120 ILE A C 1
ATOM 954 O O . ILE A 1 120 ? 7.441 -1.659 1.383 1.00 79.75 120 ILE A O 1
ATOM 958 N N . ILE A 1 121 ? 7.440 -3.800 0.701 1.00 81.12 121 ILE A N 1
ATOM 959 C CA . ILE A 1 121 ? 6.339 -3.636 -0.253 1.00 81.12 121 ILE A CA 1
ATOM 960 C C . ILE A 1 121 ? 5.043 -3.291 0.490 1.00 81.12 121 ILE A C 1
ATOM 962 O O . ILE A 1 121 ? 4.328 -2.391 0.056 1.00 81.12 121 ILE A O 1
ATOM 966 N N . ALA A 1 122 ? 4.759 -3.934 1.626 1.00 90.25 122 ALA A N 1
ATOM 967 C CA . ALA A 1 122 ? 3.611 -3.610 2.467 1.00 90.25 122 ALA A CA 1
ATOM 968 C C . ALA A 1 122 ? 3.687 -2.175 3.013 1.00 90.25 122 ALA A C 1
ATOM 970 O O . ALA A 1 122 ? 2.693 -1.452 2.940 1.00 90.25 122 ALA A O 1
ATOM 971 N N . GLN A 1 123 ? 4.867 -1.724 3.462 1.00 88.69 123 GLN A N 1
ATOM 972 C CA . GLN A 1 123 ? 5.085 -0.337 3.892 1.00 88.69 123 GLN A CA 1
ATOM 973 C C . GLN A 1 123 ? 4.858 0.660 2.745 1.00 88.69 123 GLN A C 1
ATOM 975 O O . GLN A 1 123 ? 4.204 1.690 2.914 1.00 88.69 123 GLN A O 1
ATOM 980 N N . GLY A 1 124 ? 5.356 0.348 1.548 1.00 84.12 124 GLY A N 1
ATOM 981 C CA . GLY A 1 124 ? 5.081 1.144 0.356 1.00 84.12 124 GLY A CA 1
ATOM 982 C C . GLY A 1 124 ? 3.593 1.163 -0.004 1.00 84.12 124 GLY A C 1
ATOM 983 O O . GLY A 1 124 ? 3.059 2.201 -0.392 1.00 84.12 124 GLY A O 1
ATOM 984 N N . ALA A 1 125 ? 2.903 0.034 0.159 1.00 89.06 125 ALA A N 1
ATOM 985 C CA . ALA A 1 125 ? 1.497 -0.118 -0.188 1.00 89.06 125 ALA A CA 1
ATOM 986 C C . ALA A 1 125 ? 0.567 0.643 0.756 1.00 89.06 125 ALA A C 1
ATOM 988 O O . ALA A 1 125 ? -0.359 1.301 0.282 1.00 89.06 125 ALA A O 1
ATOM 989 N N . ILE A 1 126 ? 0.833 0.622 2.064 1.00 93.31 126 ILE A N 1
ATOM 990 C CA . ILE A 1 126 ? 0.035 1.388 3.027 1.00 93.31 126 ILE A CA 1
ATOM 991 C C . ILE A 1 126 ? 0.207 2.900 2.818 1.00 93.31 126 ILE A C 1
ATOM 993 O O . ILE A 1 126 ? -0.778 3.638 2.808 1.00 93.31 126 ILE A O 1
ATOM 997 N N . LYS A 1 127 ? 1.427 3.358 2.507 1.00 88.94 127 LYS A N 1
ATOM 998 C CA . LYS A 1 127 ? 1.684 4.753 2.118 1.00 88.94 127 LYS A CA 1
ATOM 999 C C . LYS A 1 127 ? 0.983 5.134 0.814 1.00 88.94 127 LYS A C 1
ATOM 1001 O O . LYS A 1 127 ? 0.428 6.224 0.716 1.00 88.94 127 LYS A O 1
ATOM 1006 N N . ALA A 1 128 ? 0.968 4.242 -0.179 1.00 84.44 128 ALA A N 1
ATOM 1007 C CA . ALA A 1 128 ? 0.220 4.464 -1.416 1.00 84.44 128 ALA A CA 1
ATOM 1008 C C . ALA A 1 128 ? -1.290 4.566 -1.148 1.00 84.44 128 ALA A C 1
ATOM 1010 O O . ALA A 1 128 ? -1.942 5.455 -1.689 1.00 84.44 128 ALA A O 1
ATOM 1011 N N . ALA A 1 129 ? -1.836 3.714 -0.275 1.00 89.88 129 ALA A N 1
ATOM 1012 C CA . ALA A 1 129 ? -3.248 3.733 0.107 1.00 89.88 129 ALA A CA 1
ATOM 1013 C C . ALA A 1 129 ? -3.668 5.040 0.800 1.00 89.88 129 ALA A C 1
ATOM 1015 O O . ALA A 1 129 ? -4.789 5.504 0.592 1.00 89.88 129 ALA A O 1
ATOM 1016 N N . ALA A 1 130 ? -2.761 5.671 1.553 1.00 87.25 130 ALA A N 1
ATOM 1017 C CA . ALA A 1 130 ? -2.978 6.992 2.144 1.00 87.25 130 ALA A CA 1
ATOM 1018 C C . ALA A 1 130 ? -3.091 8.126 1.108 1.00 87.25 130 ALA A C 1
ATOM 1020 O O . ALA A 1 130 ? -3.639 9.179 1.416 1.00 87.25 130 ALA A O 1
ATOM 1021 N N . VAL A 1 131 ? -2.612 7.920 -0.123 1.00 82.62 131 VAL A N 1
ATOM 1022 C CA . VAL A 1 131 ? -2.759 8.881 -1.231 1.00 82.62 131 VAL A CA 1
ATOM 1023 C C . VAL A 1 131 ? -3.907 8.475 -2.159 1.00 82.62 131 VAL A C 1
ATOM 1025 O O . VAL A 1 131 ? -4.720 9.311 -2.552 1.00 82.62 131 VAL A O 1
ATOM 1028 N N . LYS A 1 132 ? -3.985 7.188 -2.515 1.00 85.19 132 LYS A N 1
ATOM 1029 C CA . LYS A 1 132 ? -4.993 6.602 -3.407 1.00 85.19 132 LYS A CA 1
ATOM 1030 C C . LYS A 1 132 ? -5.606 5.358 -2.754 1.00 85.19 132 LYS A C 1
ATOM 1032 O O . LYS A 1 132 ? -5.014 4.280 -2.841 1.00 85.19 132 LYS A O 1
ATOM 1037 N N . PRO A 1 133 ? -6.812 5.464 -2.169 1.00 89.00 133 PRO A N 1
ATOM 1038 C CA . PRO A 1 133 ? -7.465 4.352 -1.474 1.00 89.00 133 PRO A CA 1
ATOM 1039 C C . PRO A 1 133 ? -7.636 3.066 -2.294 1.00 89.00 133 PRO A C 1
ATOM 1041 O O . PRO A 1 133 ? -7.716 1.980 -1.726 1.00 89.00 133 PRO A O 1
ATOM 1044 N N . ASP A 1 134 ? -7.653 3.153 -3.625 1.00 88.19 134 ASP A N 1
ATOM 1045 C CA . ASP A 1 134 ? -7.758 1.987 -4.511 1.00 88.19 134 ASP A CA 1
ATOM 1046 C C . ASP A 1 134 ? -6.537 1.057 -4.468 1.00 88.19 134 ASP A C 1
ATOM 1048 O O . ASP A 1 134 ? -6.617 -0.085 -4.914 1.00 88.19 134 ASP A O 1
ATOM 1052 N N . ALA A 1 135 ? -5.420 1.487 -3.871 1.00 85.81 135 ALA A N 1
ATOM 1053 C CA . ALA A 1 135 ? -4.252 0.632 -3.686 1.00 85.81 135 ALA A CA 1
ATOM 1054 C C . ALA A 1 135 ? -4.579 -0.557 -2.767 1.00 85.81 135 ALA A C 1
ATOM 1056 O O . ALA A 1 135 ? -3.959 -1.613 -2.881 1.00 85.81 135 ALA A O 1
ATOM 1057 N N . ILE A 1 136 ? -5.594 -0.413 -1.909 1.00 92.62 136 ILE A N 1
ATOM 1058 C CA . ILE A 1 136 ? -6.095 -1.472 -1.031 1.00 92.62 136 ILE A CA 1
ATOM 1059 C C . ILE A 1 136 ? -6.601 -2.676 -1.833 1.00 92.62 136 ILE A C 1
ATOM 1061 O O . ILE A 1 136 ? -6.338 -3.806 -1.434 1.00 92.62 136 ILE A O 1
ATOM 1065 N N . ASP A 1 137 ? -7.254 -2.470 -2.979 1.00 89.88 137 ASP A N 1
ATOM 1066 C CA . ASP A 1 137 ? -7.791 -3.589 -3.773 1.00 89.88 137 ASP A CA 1
ATOM 1067 C C . ASP A 1 137 ? -6.676 -4.441 -4.382 1.00 89.88 137 ASP A C 1
ATOM 1069 O O . ASP A 1 137 ? -6.830 -5.641 -4.591 1.00 89.88 137 ASP A O 1
ATOM 1073 N N . LEU A 1 138 ? -5.541 -3.807 -4.673 1.00 82.81 138 LEU A N 1
ATOM 1074 C CA . LEU A 1 138 ? -4.404 -4.447 -5.322 1.00 82.81 138 LEU A CA 1
ATOM 1075 C C . LEU A 1 138 ? -3.438 -5.077 -4.317 1.00 82.81 138 LEU A C 1
ATOM 1077 O O . LEU A 1 138 ? -2.805 -6.083 -4.628 1.00 82.81 138 LEU A O 1
ATOM 1081 N N . TYR A 1 139 ? -3.309 -4.478 -3.131 1.00 89.19 139 TYR A N 1
ATOM 1082 C CA . TYR A 1 139 ? -2.255 -4.812 -2.169 1.00 89.19 139 TYR A CA 1
ATOM 1083 C C . TYR A 1 139 ? -2.766 -5.203 -0.784 1.00 89.19 139 TYR A C 1
ATOM 1085 O O . TYR A 1 139 ? -1.952 -5.488 0.094 1.00 89.19 139 TYR A O 1
ATOM 1093 N N . GLY A 1 140 ? -4.084 -5.264 -0.580 1.00 92.25 140 GLY A N 1
ATOM 1094 C CA . GLY A 1 140 ? -4.699 -5.556 0.714 1.00 92.25 140 GLY A CA 1
ATOM 1095 C C . GLY A 1 140 ? -4.144 -6.816 1.377 1.00 92.25 140 GLY A C 1
ATOM 1096 O O . GLY A 1 140 ? -3.788 -6.766 2.550 1.00 92.25 140 GLY A O 1
ATOM 1097 N N . ASN A 1 141 ? -3.960 -7.901 0.618 1.00 93.00 141 ASN A N 1
ATOM 1098 C CA . ASN A 1 141 ? -3.404 -9.154 1.146 1.00 93.00 141 ASN A CA 1
ATOM 1099 C C . ASN A 1 141 ? -1.975 -8.973 1.680 1.00 93.00 141 ASN A C 1
ATOM 1101 O O . ASN A 1 141 ? -1.689 -9.353 2.811 1.00 93.00 141 ASN A O 1
ATOM 1105 N N . ILE A 1 142 ? -1.096 -8.320 0.911 1.00 90.56 142 ILE A N 1
ATOM 1106 C CA . ILE A 1 142 ? 0.296 -8.077 1.326 1.00 90.56 142 ILE A CA 1
ATOM 1107 C C . ILE A 1 142 ? 0.338 -7.183 2.572 1.00 90.56 142 ILE A C 1
ATOM 1109 O O . ILE A 1 142 ? 1.118 -7.443 3.491 1.00 90.56 142 ILE A O 1
ATOM 1113 N N . ILE A 1 143 ? -0.517 -6.156 2.626 1.00 94.62 143 ILE A N 1
ATOM 1114 C CA . ILE A 1 143 ? -0.643 -5.273 3.791 1.00 94.62 143 ILE A CA 1
ATOM 1115 C C . ILE A 1 143 ? -1.107 -6.069 5.021 1.00 94.62 143 ILE A C 1
ATOM 1117 O O . ILE A 1 143 ? -0.536 -5.911 6.096 1.00 94.62 143 ILE A O 1
ATOM 1121 N N . GLN A 1 144 ? -2.105 -6.945 4.880 1.00 94.75 144 GLN A N 1
ATOM 1122 C CA . GLN A 1 144 ? -2.637 -7.756 5.982 1.00 94.75 144 GLN A CA 1
ATOM 1123 C C . GLN A 1 144 ? -1.625 -8.774 6.516 1.00 94.75 144 GLN A C 1
ATOM 1125 O O . GLN A 1 144 ? -1.463 -8.898 7.734 1.00 94.75 144 GLN A O 1
ATOM 1130 N N . GLU A 1 145 ? -0.929 -9.477 5.622 1.00 93.38 145 GLU A N 1
ATOM 1131 C CA . GLU A 1 145 ? 0.095 -10.468 5.970 1.00 93.38 145 GLU A CA 1
ATOM 1132 C C . GLU A 1 145 ? 1.260 -9.844 6.745 1.00 93.38 145 GLU A C 1
ATOM 1134 O O . GLU A 1 145 ? 1.821 -10.473 7.640 1.00 93.38 145 GLU A O 1
ATOM 1139 N N . ASN A 1 146 ? 1.590 -8.586 6.444 1.00 93.81 146 ASN A N 1
ATOM 1140 C CA . ASN A 1 146 ? 2.738 -7.884 7.018 1.00 93.81 146 ASN A CA 1
ATOM 1141 C C . ASN A 1 146 ? 2.332 -6.768 7.991 1.00 93.81 146 ASN A C 1
ATOM 1143 O O . ASN A 1 146 ? 3.163 -5.936 8.345 1.00 93.81 146 ASN A O 1
ATOM 1147 N N . PHE A 1 147 ? 1.074 -6.752 8.442 1.00 94.44 147 PHE A N 1
ATOM 1148 C CA . PHE A 1 147 ? 0.486 -5.633 9.183 1.00 94.44 147 PHE A CA 1
ATOM 1149 C C . PHE A 1 147 ? 1.288 -5.222 10.427 1.00 94.44 147 PHE A C 1
ATOM 1151 O O . PHE A 1 147 ? 1.439 -4.038 10.700 1.00 94.44 147 PHE A O 1
ATOM 1158 N N . SER A 1 148 ? 1.847 -6.193 11.153 1.00 92.31 148 SER A N 1
ATOM 1159 C CA . SER A 1 148 ? 2.635 -5.970 12.375 1.00 92.31 148 SER A CA 1
ATOM 1160 C C . SER A 1 148 ? 3.973 -5.261 12.146 1.00 92.31 148 SER A C 1
ATOM 1162 O O . SER A 1 148 ? 4.618 -4.864 13.110 1.00 92.31 148 SER A O 1
ATOM 1164 N N . PHE A 1 149 ? 4.423 -5.149 10.895 1.00 88.88 149 PHE A N 1
ATOM 1165 C CA . PHE A 1 149 ? 5.666 -4.467 10.528 1.00 88.88 149 PHE A CA 1
ATOM 1166 C C . PHE A 1 149 ? 5.433 -3.042 10.027 1.00 88.88 149 PHE A C 1
ATOM 1168 O O . PHE A 1 149 ? 6.398 -2.362 9.684 1.00 88.88 149 PHE A O 1
ATOM 1175 N N . LEU A 1 150 ? 4.173 -2.611 9.942 1.00 92.75 150 LEU A N 1
ATOM 1176 C CA . LEU A 1 150 ? 3.825 -1.321 9.372 1.00 92.75 150 LEU A CA 1
ATOM 1177 C C . LEU A 1 150 ? 3.975 -0.193 10.390 1.00 92.75 150 LEU A C 1
ATOM 1179 O O . LEU A 1 150 ? 3.670 -0.355 11.570 1.00 92.75 150 LEU A O 1
ATOM 1183 N N . ASP A 1 151 ? 4.379 0.980 9.913 1.00 91.56 151 ASP A N 1
ATOM 1184 C CA . ASP A 1 151 ? 4.323 2.200 10.720 1.00 91.56 151 ASP A CA 1
ATOM 1185 C C . ASP A 1 151 ? 2.871 2.571 11.071 1.00 91.56 151 ASP A C 1
ATOM 1187 O O . ASP A 1 151 ? 1.995 2.633 10.200 1.00 91.56 151 ASP A O 1
ATOM 1191 N N . VAL A 1 152 ? 2.625 2.855 12.352 1.00 94.44 152 VAL A N 1
ATOM 1192 C CA . VAL A 1 152 ? 1.289 3.196 12.858 1.00 94.44 152 VAL A CA 1
ATOM 1193 C C . VAL A 1 152 ? 0.755 4.450 12.170 1.00 94.44 152 VAL A C 1
ATOM 1195 O O . VAL A 1 152 ? -0.384 4.437 11.716 1.00 94.44 152 VAL A O 1
ATOM 1198 N N . ASN A 1 153 ? 1.556 5.504 12.001 1.00 91.69 153 ASN A N 1
ATOM 1199 C CA . ASN A 1 153 ? 1.080 6.751 11.396 1.00 91.69 153 ASN A CA 1
ATOM 1200 C C . ASN A 1 153 ? 0.675 6.556 9.933 1.00 91.69 153 ASN A C 1
ATOM 1202 O O . ASN A 1 153 ? -0.262 7.197 9.458 1.00 91.69 153 ASN A O 1
ATOM 1206 N N . ASP A 1 154 ? 1.355 5.670 9.203 1.00 91.56 154 ASP A N 1
ATOM 1207 C CA . ASP A 1 154 ? 0.961 5.316 7.837 1.00 91.56 154 ASP A CA 1
ATOM 1208 C C . ASP A 1 154 ? -0.366 4.546 7.807 1.00 91.56 154 ASP A C 1
ATOM 1210 O O . ASP A 1 154 ? -1.217 4.828 6.959 1.00 91.56 154 ASP A O 1
ATOM 1214 N N . ILE A 1 155 ? -0.593 3.644 8.769 1.00 96.88 155 ILE A N 1
ATOM 1215 C CA . ILE A 1 155 ? -1.881 2.958 8.939 1.00 96.88 155 ILE A CA 1
ATOM 1216 C C . ILE A 1 155 ? -3.005 3.962 9.228 1.00 96.88 155 ILE A C 1
ATOM 1218 O O . ILE A 1 155 ? -4.050 3.913 8.573 1.00 96.88 155 ILE A O 1
ATOM 1222 N N . ILE A 1 156 ? -2.798 4.880 10.179 1.00 96.25 156 ILE A N 1
ATOM 1223 C CA . ILE A 1 156 ? -3.793 5.898 10.547 1.00 96.25 156 ILE A CA 1
ATOM 1224 C C . ILE A 1 156 ? -4.119 6.783 9.346 1.00 96.25 156 ILE A C 1
ATOM 1226 O O . ILE A 1 156 ? -5.291 6.967 9.015 1.00 96.25 156 ILE A O 1
ATOM 1230 N N . ARG A 1 157 ? -3.099 7.270 8.630 1.00 93.31 157 ARG A N 1
ATOM 1231 C CA . ARG A 1 157 ? -3.294 8.081 7.420 1.00 93.31 157 ARG A CA 1
ATOM 1232 C C . ARG A 1 157 ? -4.103 7.339 6.359 1.00 93.31 157 ARG A C 1
ATOM 1234 O O . ARG A 1 157 ? -5.049 7.906 5.819 1.00 93.31 157 ARG A O 1
ATOM 1241 N N . ALA A 1 158 ? -3.792 6.070 6.099 1.00 94.69 158 ALA A N 1
ATOM 1242 C CA . ALA A 1 158 ? -4.554 5.258 5.152 1.00 94.69 158 ALA A CA 1
ATOM 1243 C C . ALA A 1 158 ? -6.014 5.051 5.590 1.00 94.69 158 ALA A C 1
ATOM 1245 O O . ALA A 1 158 ? -6.918 5.108 4.755 1.00 94.69 158 ALA A O 1
ATOM 1246 N N . ALA A 1 159 ? -6.260 4.850 6.889 1.00 96.94 159 ALA A N 1
ATOM 1247 C CA . ALA A 1 159 ? -7.603 4.688 7.438 1.00 96.94 159 ALA A CA 1
ATOM 1248 C C . ALA A 1 159 ? -8.449 5.961 7.301 1.00 96.94 159 ALA A C 1
ATOM 1250 O O . ALA A 1 159 ? -9.592 5.898 6.852 1.00 96.94 159 ALA A O 1
ATOM 1251 N N . LEU A 1 160 ? -7.892 7.114 7.675 1.00 95.06 160 LEU A N 1
ATOM 1252 C CA . LEU A 1 160 ? -8.623 8.383 7.715 1.00 95.06 160 LEU A CA 1
ATOM 1253 C C . LEU A 1 160 ? -8.863 8.991 6.329 1.00 95.06 160 LEU A C 1
ATOM 1255 O O . LEU A 1 160 ? -9.765 9.810 6.176 1.00 95.06 160 LEU A O 1
ATOM 1259 N N . GLN A 1 161 ? -8.101 8.574 5.314 1.00 92.62 161 GLN A N 1
ATOM 1260 C CA . GLN A 1 161 ? -8.216 9.114 3.959 1.00 92.62 161 GLN A CA 1
ATOM 1261 C C . GLN A 1 161 ? -9.559 8.789 3.284 1.00 92.62 161 GLN A C 1
ATOM 1263 O O . GLN A 1 161 ? -10.011 9.528 2.410 1.00 92.62 161 GLN A O 1
ATOM 1268 N N . SER A 1 162 ? -10.196 7.663 3.623 1.00 92.88 162 SER A N 1
ATOM 1269 C CA . SER A 1 162 ? -11.469 7.270 3.007 1.00 92.88 162 SER A CA 1
ATOM 1270 C C . SER A 1 162 ? -12.228 6.225 3.821 1.00 92.88 162 SER A C 1
ATOM 1272 O O . SER A 1 162 ? -11.640 5.445 4.567 1.00 92.88 162 SER A O 1
ATOM 1274 N N . THR A 1 163 ? -13.535 6.103 3.575 1.00 94.12 163 THR A N 1
ATOM 1275 C CA . THR A 1 163 ? -14.365 5.016 4.126 1.00 94.12 163 THR A CA 1
ATOM 1276 C C . THR A 1 163 ? -13.809 3.630 3.787 1.00 94.12 163 THR A C 1
ATOM 1278 O O . THR A 1 163 ? -13.871 2.716 4.607 1.00 94.12 163 THR A O 1
ATOM 1281 N N . LYS A 1 164 ? -13.235 3.473 2.588 1.00 94.69 164 LYS A N 1
ATOM 1282 C CA . LYS A 1 164 ? -12.596 2.233 2.132 1.00 94.69 164 LYS A CA 1
ATOM 1283 C C . LYS A 1 164 ? -11.370 1.892 2.979 1.00 94.69 164 LYS A C 1
ATOM 1285 O O . LYS A 1 164 ? -11.260 0.765 3.454 1.00 94.69 164 LYS A O 1
ATOM 1290 N N . GLY A 1 165 ? -10.511 2.884 3.216 1.00 95.56 165 GLY A N 1
ATOM 1291 C CA . GLY A 1 165 ? -9.359 2.784 4.110 1.00 95.56 165 GLY A CA 1
ATOM 1292 C C . GLY A 1 165 ? -9.765 2.384 5.521 1.00 95.56 165 GLY A C 1
ATOM 1293 O O . GLY A 1 165 ? -9.308 1.360 6.026 1.00 95.56 165 GLY A O 1
ATOM 1294 N N . MET A 1 166 ? -10.693 3.132 6.121 1.00 97.44 166 MET A N 1
ATOM 1295 C CA . MET A 1 166 ? -11.210 2.849 7.459 1.00 97.44 166 MET A CA 1
ATOM 1296 C C . MET A 1 166 ? -11.760 1.420 7.569 1.00 97.44 166 MET A C 1
ATOM 1298 O O . MET A 1 166 ? -11.379 0.677 8.471 1.00 97.44 166 MET A O 1
ATOM 1302 N N . LYS A 1 167 ? -12.609 0.993 6.623 1.00 97.19 167 LYS A N 1
ATOM 1303 C CA . LYS A 1 167 ? -13.182 -0.362 6.610 1.00 97.19 167 LYS A CA 1
ATOM 1304 C C . LYS A 1 167 ? -12.099 -1.436 6.525 1.00 97.19 167 LYS A C 1
ATOM 1306 O O . LYS A 1 167 ? -12.147 -2.408 7.277 1.00 97.19 167 LYS A O 1
ATOM 1311 N N . PHE A 1 168 ? -11.131 -1.263 5.628 1.00 97.62 168 PHE A N 1
ATOM 1312 C CA . PHE A 1 168 ? -10.031 -2.206 5.456 1.00 97.62 168 PHE A CA 1
ATOM 1313 C C . PHE A 1 168 ? -9.197 -2.345 6.738 1.00 97.62 168 PHE A C 1
ATOM 1315 O O . PHE A 1 168 ? -8.993 -3.467 7.211 1.00 97.62 168 PHE A O 1
ATOM 1322 N N . ILE A 1 169 ? -8.789 -1.231 7.354 1.00 98.06 169 ILE A N 1
ATOM 1323 C CA . ILE A 1 169 ? -7.988 -1.257 8.585 1.00 98.06 169 ILE A CA 1
ATOM 1324 C C . ILE A 1 169 ? -8.773 -1.869 9.744 1.00 98.06 169 ILE A C 1
ATOM 1326 O O . ILE A 1 169 ? -8.272 -2.798 10.374 1.00 98.06 169 ILE A O 1
ATOM 1330 N N . LEU A 1 170 ? -10.024 -1.455 9.974 1.00 97.75 170 LEU A N 1
ATOM 1331 C CA . LEU A 1 170 ? -10.862 -2.030 11.033 1.00 97.75 170 LEU A CA 1
ATOM 1332 C C . LEU A 1 170 ? -11.071 -3.541 10.845 1.00 97.75 170 LEU A C 1
ATOM 1334 O O . LEU A 1 170 ? -10.899 -4.305 11.795 1.00 97.75 170 LEU A O 1
ATOM 1338 N N . SER A 1 171 ? -11.346 -3.993 9.616 1.00 97.00 171 SER A N 1
ATOM 1339 C CA . SER A 1 171 ? -11.481 -5.426 9.308 1.00 97.00 171 SER A CA 1
ATOM 1340 C C . SER A 1 171 ? -10.187 -6.221 9.515 1.00 97.00 171 SER A C 1
ATOM 1342 O O . SER A 1 171 ? -10.238 -7.422 9.772 1.00 97.00 171 SER A O 1
ATOM 1344 N N . THR A 1 172 ? -9.034 -5.551 9.449 1.00 96.94 172 THR A N 1
ATOM 1345 C CA . THR A 1 172 ? -7.719 -6.158 9.673 1.00 96.94 17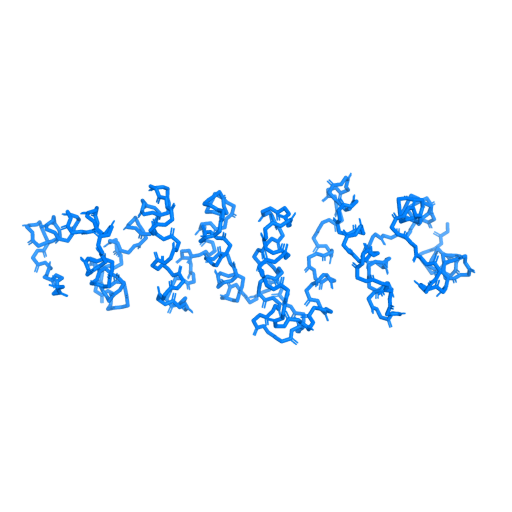2 THR A CA 1
ATOM 1346 C C . THR A 1 172 ? -7.393 -6.250 11.164 1.00 96.94 172 THR A C 1
ATOM 1348 O O . THR A 1 172 ? -6.913 -7.287 11.623 1.00 96.94 172 THR A O 1
ATOM 1351 N N . ILE A 1 173 ? -7.661 -5.193 11.938 1.00 97.00 173 ILE A N 1
ATOM 1352 C CA . ILE A 1 173 ? -7.252 -5.124 13.349 1.00 97.00 173 ILE A CA 1
ATOM 1353 C C . ILE A 1 173 ? -8.227 -5.817 14.299 1.00 97.00 173 ILE A C 1
ATOM 1355 O O . ILE A 1 173 ? -7.776 -6.429 15.259 1.00 97.00 173 ILE A O 1
ATOM 1359 N N . VAL A 1 174 ? -9.539 -5.802 14.039 1.00 96.94 174 VAL A N 1
ATOM 1360 C CA . VAL A 1 174 ? -10.534 -6.396 14.956 1.00 96.94 174 VAL A CA 1
ATOM 1361 C C . VAL A 1 174 ? -10.283 -7.889 15.216 1.00 96.94 174 VAL A C 1
ATOM 1363 O O . VAL A 1 174 ? -10.179 -8.270 16.385 1.00 96.94 174 VAL A O 1
ATOM 1366 N N . PRO A 1 175 ? -10.098 -8.753 14.194 1.00 96.00 175 PRO A N 1
ATOM 1367 C CA . PRO A 1 175 ? -9.811 -10.167 14.434 1.00 96.00 175 PRO A CA 1
ATOM 1368 C C . PRO A 1 175 ? -8.487 -10.395 15.172 1.00 96.00 175 PRO A C 1
ATOM 1370 O O . PRO A 1 175 ? -8.351 -11.374 15.902 1.00 96.00 175 PRO A O 1
ATOM 1373 N N . LYS A 1 176 ? -7.503 -9.509 14.978 1.00 95.94 176 LYS A N 1
ATOM 1374 C CA . LYS A 1 176 ? -6.204 -9.567 15.660 1.00 95.94 176 LYS A CA 1
ATOM 1375 C C . LYS A 1 176 ? -6.335 -9.171 17.134 1.00 95.94 176 LYS A C 1
ATOM 1377 O O . LYS A 1 176 ? -5.808 -9.874 17.990 1.00 95.94 176 LYS A O 1
ATOM 1382 N N . ILE A 1 177 ? -7.111 -8.131 17.440 1.00 96.44 177 ILE A N 1
ATOM 1383 C CA . ILE A 1 177 ? -7.411 -7.696 18.814 1.00 96.44 177 ILE A CA 1
ATOM 1384 C C . ILE A 1 177 ? -8.102 -8.812 19.599 1.00 96.44 177 ILE A C 1
ATOM 1386 O O . ILE A 1 177 ? -7.692 -9.117 20.713 1.00 96.44 177 ILE A O 1
ATOM 1390 N N . ILE A 1 178 ? -9.098 -9.476 19.002 1.00 94.81 178 ILE A N 1
ATOM 1391 C CA . ILE A 1 178 ? -9.795 -10.611 19.636 1.00 94.81 178 ILE A CA 1
ATOM 1392 C C . ILE A 1 178 ? -8.819 -11.757 19.964 1.00 94.81 178 ILE A C 1
ATOM 1394 O O . ILE A 1 178 ? -9.009 -12.475 20.941 1.00 94.81 178 ILE A O 1
ATOM 1398 N N . LYS A 1 179 ? -7.742 -11.904 19.183 1.00 95.06 179 LYS A N 1
ATOM 1399 C CA . LYS A 1 179 ? -6.661 -12.876 19.416 1.00 95.06 179 LYS A CA 1
ATOM 1400 C C . LYS A 1 179 ? -5.565 -12.379 20.373 1.00 95.06 179 LYS A C 1
ATOM 1402 O O . LYS A 1 179 ? -4.589 -13.096 20.572 1.00 95.06 179 LYS A O 1
ATOM 1407 N N . GLY A 1 180 ? -5.703 -11.188 20.957 1.00 92.88 180 GLY A N 1
ATOM 1408 C CA . GLY A 1 180 ? -4.740 -10.619 21.907 1.00 92.88 180 GLY A CA 1
ATOM 1409 C C . GLY A 1 180 ? -3.553 -9.883 21.273 1.00 92.88 180 GLY A C 1
ATOM 1410 O O . GLY A 1 180 ? -2.519 -9.731 21.917 1.00 92.88 180 GLY A O 1
ATOM 1411 N N . ASP A 1 181 ? -3.661 -9.437 20.018 1.00 95.12 181 ASP A N 1
ATOM 1412 C CA . ASP A 1 181 ? -2.602 -8.669 19.352 1.00 95.12 181 ASP A CA 1
ATOM 1413 C C . ASP A 1 181 ? -2.537 -7.224 19.889 1.00 95.12 181 ASP A C 1
ATOM 1415 O O . ASP A 1 181 ? -3.383 -6.377 19.580 1.00 95.12 181 ASP A O 1
ATOM 1419 N N . ASN A 1 182 ? -1.499 -6.940 20.683 1.00 94.06 182 ASN A N 1
ATOM 1420 C CA . ASN A 1 182 ? -1.262 -5.624 21.284 1.00 94.06 182 ASN A CA 1
ATOM 1421 C C . ASN A 1 182 ? -0.954 -4.531 20.252 1.00 94.06 182 ASN A C 1
ATOM 1423 O O . ASN A 1 182 ? -1.286 -3.371 20.484 1.00 94.06 182 ASN A O 1
ATOM 1427 N N . PHE A 1 183 ? -0.338 -4.874 19.116 1.00 95.94 183 PHE A N 1
ATOM 1428 C CA . PHE A 1 183 ? -0.062 -3.898 18.063 1.00 95.94 183 PHE A CA 1
ATOM 1429 C C . PHE A 1 183 ? -1.370 -3.459 17.396 1.00 95.94 183 PHE A C 1
ATOM 1431 O O . PHE A 1 183 ? -1.619 -2.267 17.227 1.00 95.94 183 PHE A O 1
ATOM 1438 N N . ALA A 1 184 ? -2.255 -4.413 17.097 1.00 96.75 184 ALA A N 1
ATOM 1439 C CA . ALA A 1 184 ? -3.584 -4.116 16.570 1.00 96.75 184 ALA A CA 1
ATOM 1440 C C . ALA A 1 184 ? -4.433 -3.298 17.561 1.00 96.75 184 ALA A C 1
ATOM 1442 O O . ALA A 1 184 ? -5.139 -2.374 17.150 1.00 96.75 184 ALA A O 1
ATOM 1443 N N . LEU A 1 185 ? -4.332 -3.597 18.863 1.00 95.94 185 LEU A N 1
ATOM 1444 C CA . LEU A 1 185 ? -4.984 -2.810 19.910 1.00 95.94 185 LEU A CA 1
ATOM 1445 C C . LEU A 1 185 ? -4.447 -1.376 19.942 1.00 95.94 185 LEU A C 1
ATOM 1447 O O . LEU A 1 185 ? -5.242 -0.440 19.955 1.00 95.94 185 LEU A O 1
ATOM 1451 N N . HIS A 1 186 ? -3.127 -1.198 19.876 1.00 96.19 186 HIS A N 1
ATOM 1452 C CA . HIS A 1 186 ? -2.511 0.124 19.831 1.00 96.19 186 HIS A CA 1
ATOM 1453 C C . HIS A 1 186 ? -3.011 0.945 18.633 1.00 96.19 186 HIS A C 1
ATOM 1455 O O . HIS A 1 186 ? -3.452 2.078 18.812 1.00 96.19 186 HIS A O 1
ATOM 1461 N N . VAL A 1 187 ? -3.055 0.359 17.431 1.00 97.12 187 VAL A N 1
ATOM 1462 C CA . VAL A 1 187 ? -3.617 1.022 16.239 1.00 97.12 187 VAL A CA 1
ATOM 1463 C C . VAL A 1 187 ? -5.069 1.459 16.466 1.00 97.12 187 VAL A C 1
ATOM 1465 O O . VAL A 1 187 ? -5.429 2.579 16.106 1.00 97.12 187 VAL A O 1
ATOM 1468 N N . MET A 1 188 ? -5.904 0.614 17.083 1.00 97.19 188 MET A N 1
ATOM 1469 C CA . MET A 1 188 ? -7.292 0.970 17.408 1.00 97.19 188 MET A CA 1
ATOM 1470 C C . MET A 1 188 ? -7.366 2.172 18.354 1.00 97.19 188 MET A C 1
ATOM 1472 O O . MET A 1 188 ? -8.188 3.062 18.142 1.00 97.19 188 MET A O 1
ATOM 1476 N N . GLN A 1 189 ? -6.516 2.213 19.381 1.00 95.75 189 GLN A N 1
ATOM 1477 C CA . GLN A 1 189 ? -6.484 3.316 20.344 1.00 95.75 189 GLN A CA 1
ATOM 1478 C C . GLN A 1 189 ? -6.108 4.633 19.666 1.00 95.75 189 GLN A C 1
ATOM 1480 O O . GLN A 1 189 ? -6.806 5.628 19.849 1.00 95.75 189 GLN A O 1
ATOM 1485 N N . VAL A 1 190 ? -5.073 4.621 18.817 1.00 96.62 190 VAL A N 1
ATOM 1486 C CA . VAL A 1 190 ? -4.685 5.816 18.057 1.00 96.62 190 VAL A CA 1
ATOM 1487 C C . VAL A 1 190 ? -5.816 6.245 17.118 1.00 96.62 190 VAL A C 1
ATOM 1489 O O . VAL A 1 190 ? -6.194 7.411 17.132 1.00 96.62 190 VAL A O 1
ATOM 1492 N N . LEU A 1 191 ? -6.447 5.318 16.382 1.00 96.12 191 LEU A N 1
ATOM 1493 C CA . LEU A 1 191 ? -7.605 5.648 15.539 1.00 96.12 191 LEU A CA 1
ATOM 1494 C C . LEU A 1 191 ? -8.755 6.272 16.332 1.00 96.12 191 LEU A C 1
ATOM 1496 O O . LEU A 1 191 ? -9.420 7.166 15.822 1.00 96.12 191 LEU A O 1
ATOM 1500 N N . CYS A 1 192 ? -9.022 5.809 17.553 1.00 95.75 192 CYS A N 1
ATOM 1501 C CA . CYS A 1 192 ? -10.106 6.346 18.372 1.00 95.75 192 CYS A CA 1
ATOM 1502 C C . CYS A 1 192 ? -9.823 7.763 18.887 1.00 95.75 192 CYS A C 1
ATOM 1504 O O . CYS A 1 192 ? -10.779 8.523 19.067 1.00 95.75 192 CYS A O 1
ATOM 1506 N N . ALA A 1 193 ? -8.553 8.116 19.092 1.00 94.19 193 ALA A N 1
ATOM 1507 C CA . ALA A 1 193 ? -8.131 9.453 19.507 1.00 94.19 193 ALA A CA 1
ATOM 1508 C C . ALA A 1 193 ? -8.226 10.489 18.369 1.00 94.19 193 ALA A C 1
ATOM 1510 O O . ALA A 1 193 ? -8.361 11.686 18.621 1.00 94.19 193 ALA A O 1
ATOM 1511 N N . GLU A 1 194 ? -8.208 10.043 17.112 1.00 94.19 194 GLU A N 1
ATOM 1512 C CA . GLU A 1 194 ? -8.298 10.928 15.950 1.00 94.19 194 GLU A CA 1
ATOM 1513 C C . GLU A 1 194 ? -9.681 11.600 15.838 1.00 94.19 194 GLU A C 1
ATOM 1515 O O . GLU A 1 194 ? -10.714 10.936 16.011 1.00 94.19 194 GLU A O 1
ATOM 1520 N N . PRO A 1 195 ? -9.767 12.893 15.461 1.00 90.25 195 PRO A N 1
ATOM 1521 C CA . PRO A 1 195 ? -11.048 13.593 15.317 1.00 90.25 195 PRO A CA 1
ATOM 1522 C C . PRO A 1 195 ? -12.026 12.853 14.390 1.00 90.25 195 PRO A C 1
ATOM 1524 O O . PRO A 1 195 ? -13.181 12.605 14.751 1.00 90.25 195 PRO A O 1
ATOM 1527 N N . ASN A 1 196 ? -11.518 12.373 13.250 1.00 89.81 196 ASN A N 1
ATOM 1528 C CA . ASN A 1 196 ? -12.274 11.629 12.236 1.00 89.81 196 ASN A CA 1
ATOM 1529 C C . ASN A 1 196 ? -12.347 10.111 12.507 1.00 89.81 196 ASN A C 1
ATOM 1531 O O . ASN A 1 196 ? -12.816 9.340 11.673 1.00 89.81 196 ASN A O 1
ATOM 1535 N N . GLY A 1 197 ? -11.927 9.675 13.695 1.00 91.44 197 GLY A N 1
ATOM 1536 C CA . GLY A 1 197 ? -11.928 8.289 14.157 1.00 91.44 197 GLY A CA 1
ATOM 1537 C C . GLY A 1 197 ? -13.280 7.738 14.615 1.00 91.44 197 GLY A C 1
ATOM 1538 O O . GLY A 1 197 ? -13.320 6.730 15.320 1.00 91.44 197 GLY A O 1
ATOM 1539 N N . SER A 1 198 ? -14.405 8.378 14.275 1.00 93.69 198 SER A N 1
ATOM 1540 C CA . SER A 1 198 ? -15.721 7.967 14.790 1.00 93.69 198 SER A CA 1
ATOM 1541 C C . SER A 1 198 ? -16.088 6.507 14.484 1.00 93.69 198 SER A C 1
ATOM 1543 O O . SER A 1 198 ? -16.598 5.853 15.397 1.00 93.69 198 SER A O 1
ATOM 1545 N N . PRO A 1 199 ? -15.769 5.924 13.307 1.00 95.62 199 PRO A N 1
ATOM 1546 C CA . PRO A 1 199 ? -16.042 4.509 13.066 1.00 95.62 199 PRO A CA 1
ATOM 1547 C C . PRO A 1 199 ? -15.217 3.589 13.974 1.00 95.62 199 PRO A C 1
ATOM 1549 O O . PRO A 1 199 ? -15.724 2.567 14.428 1.00 95.62 199 PRO A O 1
ATOM 1552 N N . ALA A 1 200 ? -13.975 3.965 14.294 1.00 95.88 200 ALA A N 1
ATOM 1553 C CA . ALA A 1 200 ? -13.135 3.206 15.216 1.00 95.88 200 ALA A CA 1
ATOM 1554 C C . ALA A 1 200 ? -13.703 3.231 16.641 1.00 95.88 200 ALA A C 1
ATOM 1556 O O . ALA A 1 200 ? -13.790 2.185 17.275 1.00 95.88 200 ALA A O 1
ATOM 1557 N N . ARG A 1 201 ? -14.199 4.388 17.106 1.00 95.88 201 ARG A N 1
ATOM 1558 C CA . ARG A 1 201 ? -14.865 4.508 18.418 1.00 95.88 201 ARG A CA 1
ATOM 1559 C C . ARG A 1 201 ? -16.114 3.629 18.526 1.00 95.88 201 ARG A C 1
ATOM 1561 O O . ARG A 1 201 ? -16.352 3.035 19.575 1.00 95.88 201 ARG A O 1
ATOM 1568 N N . LEU A 1 202 ? -16.900 3.520 17.452 1.00 95.62 202 LEU A N 1
ATOM 1569 C CA . LEU A 1 202 ? -18.054 2.613 17.408 1.00 95.62 202 LEU A CA 1
ATOM 1570 C C . LEU A 1 202 ? -17.613 1.150 17.547 1.00 95.62 202 LEU A C 1
ATOM 1572 O O . LEU A 1 202 ? -18.109 0.442 18.418 1.00 95.62 202 LEU A O 1
ATOM 1576 N N . VAL A 1 203 ? -16.614 0.729 16.770 1.00 96.12 203 VAL A N 1
ATOM 1577 C CA . VAL A 1 203 ? -16.070 -0.635 16.848 1.00 96.12 203 VAL A CA 1
ATOM 1578 C C . VAL A 1 203 ? -15.429 -0.924 18.210 1.00 96.12 203 VAL A C 1
ATOM 1580 O O . VAL A 1 203 ? -15.575 -2.024 18.737 1.00 96.12 203 VAL A O 1
ATOM 1583 N N . ALA A 1 204 ? -14.753 0.049 18.821 1.00 95.00 204 ALA A N 1
ATOM 1584 C CA . ALA A 1 204 ? -14.185 -0.090 20.159 1.00 95.00 204 ALA A CA 1
ATOM 1585 C C . ALA A 1 204 ? -15.272 -0.291 21.229 1.00 95.00 204 ALA A C 1
ATOM 1587 O O . ALA A 1 204 ? -15.115 -1.120 22.127 1.00 95.00 204 ALA A O 1
ATOM 1588 N N . ASN A 1 205 ? -16.405 0.410 21.111 1.00 95.31 205 ASN A N 1
ATOM 1589 C CA . ASN A 1 205 ? -17.562 0.172 21.971 1.00 95.31 205 ASN A CA 1
ATOM 1590 C C . ASN A 1 205 ? -18.134 -1.237 21.774 1.00 95.31 205 ASN A C 1
ATOM 1592 O O . ASN A 1 205 ? -18.422 -1.906 22.766 1.00 95.31 205 ASN A O 1
ATOM 1596 N N . ASP A 1 206 ? -18.231 -1.718 20.534 1.00 94.94 206 ASP A N 1
ATOM 1597 C CA . ASP A 1 206 ? -18.694 -3.081 20.249 1.00 94.94 206 ASP A CA 1
ATOM 1598 C C . ASP A 1 206 ? -17.742 -4.146 20.812 1.00 94.94 206 ASP A C 1
ATOM 1600 O O . ASP A 1 206 ? -18.195 -5.150 21.366 1.00 94.94 206 ASP A O 1
ATOM 1604 N N . LEU A 1 207 ? -16.425 -3.927 20.729 1.00 94.31 207 LEU A N 1
ATOM 1605 C CA . LEU A 1 207 ? -15.414 -4.796 21.340 1.00 94.31 207 LEU A CA 1
ATOM 1606 C C . LEU A 1 207 ? -15.555 -4.845 22.866 1.00 94.31 207 LEU A C 1
ATOM 1608 O O . LEU A 1 207 ? -15.486 -5.923 23.462 1.00 94.31 207 LEU A O 1
ATOM 1612 N N . ARG A 1 208 ? -15.820 -3.703 23.503 1.00 95.06 208 ARG A N 1
ATOM 1613 C CA . ARG A 1 208 ? -16.073 -3.641 24.946 1.00 95.06 208 ARG A CA 1
ATOM 1614 C C . ARG A 1 208 ? -17.335 -4.405 25.333 1.00 95.06 208 ARG A C 1
ATOM 1616 O O . ARG A 1 208 ? -17.299 -5.199 26.270 1.00 95.06 208 ARG A O 1
ATOM 1623 N N . LEU A 1 209 ? -18.438 -4.166 24.627 1.00 94.06 209 LEU A N 1
ATOM 1624 C CA . LEU A 1 209 ? -19.742 -4.745 24.956 1.00 94.06 209 LEU A CA 1
ATOM 1625 C C . LEU A 1 209 ? -19.782 -6.258 24.708 1.00 94.06 209 LEU A C 1
ATOM 1627 O O . LEU A 1 209 ? -20.293 -6.995 25.547 1.00 94.06 209 LEU A O 1
ATOM 1631 N N . ASN A 1 210 ? -19.208 -6.722 23.595 1.00 94.88 210 ASN A N 1
ATOM 1632 C CA . ASN A 1 210 ? -19.349 -8.113 23.155 1.00 94.88 210 ASN A CA 1
ATOM 1633 C C . ASN A 1 210 ? -18.162 -9.009 23.534 1.00 94.88 210 ASN A C 1
ATOM 1635 O O . ASN A 1 210 ? -18.344 -10.208 23.726 1.00 94.88 210 ASN A O 1
ATOM 1639 N N . TYR A 1 211 ? -16.957 -8.447 23.666 1.00 91.56 211 TYR A N 1
ATOM 1640 C CA . TYR A 1 211 ? -15.730 -9.211 23.934 1.00 91.56 211 TYR A CA 1
ATOM 1641 C C . TYR A 1 211 ? -15.051 -8.827 25.253 1.00 91.56 211 TYR A C 1
ATOM 1643 O O . TYR A 1 211 ? -14.047 -9.435 25.616 1.00 91.56 211 TYR A O 1
ATOM 1651 N N . ARG A 1 212 ? -15.589 -7.844 25.993 1.00 93.38 212 ARG A N 1
ATOM 1652 C CA . ARG A 1 212 ? -14.996 -7.299 27.231 1.00 93.38 212 ARG A CA 1
ATOM 1653 C C . ARG A 1 212 ? -13.572 -6.758 27.040 1.00 93.38 212 ARG A C 1
ATOM 1655 O O . ARG A 1 212 ? -12.796 -6.706 27.992 1.00 93.38 212 ARG A O 1
ATOM 1662 N N . ILE A 1 213 ? -13.234 -6.337 25.821 1.00 90.44 213 ILE A N 1
ATOM 1663 C CA . ILE A 1 213 ? -11.936 -5.739 25.496 1.00 90.44 213 ILE A CA 1
ATOM 1664 C C . ILE A 1 213 ? -12.064 -4.221 25.600 1.00 90.44 213 ILE A C 1
ATOM 1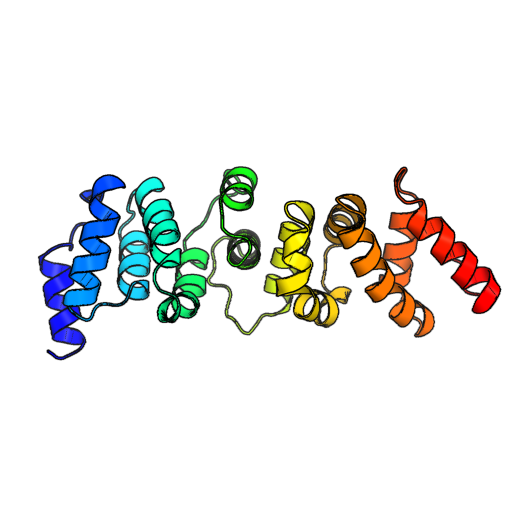666 O O . ILE A 1 213 ? -12.828 -3.605 24.861 1.00 90.44 213 ILE A O 1
ATOM 1670 N N . ASN A 1 214 ? -11.308 -3.611 26.512 1.00 85.81 214 ASN A N 1
ATOM 1671 C CA . ASN A 1 214 ? -11.297 -2.162 26.692 1.00 85.81 214 ASN A CA 1
ATOM 1672 C C . ASN A 1 214 ? -10.192 -1.526 25.847 1.00 85.81 214 ASN A C 1
ATOM 1674 O O . ASN A 1 214 ? -9.009 -1.660 26.155 1.00 85.81 214 ASN A O 1
ATOM 1678 N N . CYS A 1 215 ? -10.578 -0.787 24.810 1.00 78.94 215 CYS A N 1
ATOM 1679 C CA . CYS A 1 215 ? -9.678 0.141 24.137 1.00 78.94 215 CYS A CA 1
ATOM 1680 C C . CYS A 1 215 ? -9.648 1.435 24.960 1.00 78.94 215 CYS A C 1
ATOM 1682 O O . CYS A 1 215 ? -10.670 2.105 25.072 1.00 78.94 215 CYS A O 1
ATOM 1684 N N . ILE A 1 216 ? -8.511 1.764 25.575 1.00 75.50 216 ILE A N 1
ATOM 1685 C CA . ILE A 1 216 ? -8.333 3.047 26.274 1.00 75.50 216 ILE A CA 1
ATOM 1686 C C . ILE A 1 216 ? -7.937 4.079 25.220 1.00 75.50 216 ILE A C 1
ATOM 1688 O O . ILE A 1 216 ? -6.909 3.884 24.571 1.00 75.50 216 ILE A O 1
ATOM 1692 N N . PHE A 1 217 ? -8.748 5.115 25.029 1.00 63.47 217 PHE A N 1
ATOM 1693 C CA . PHE A 1 217 ? -8.516 6.200 24.075 1.00 63.47 217 PHE A CA 1
ATOM 1694 C C . PHE A 1 217 ? -8.960 7.538 24.658 1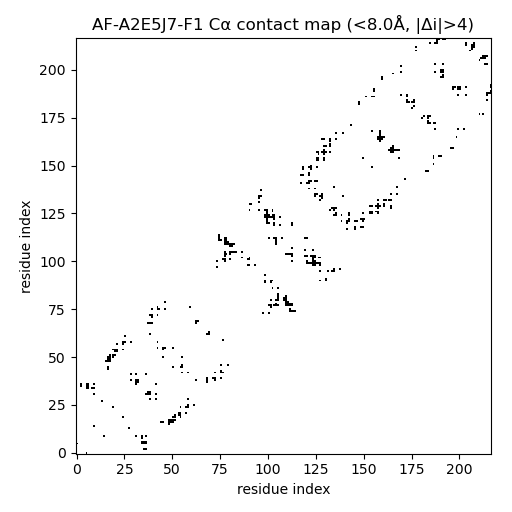.00 63.47 217 PHE A C 1
ATOM 1696 O O . PHE A 1 217 ? -9.892 7.530 25.496 1.00 63.47 217 PHE A O 1
#

Solvent-accessible surface area (backbone atoms only — not comparable to full-atom values): 11705 Å² total; per-residue (Å²): 128,55,69,65,56,21,47,51,54,45,44,73,76,60,59,60,33,74,78,56,42,58,88,47,44,67,56,54,52,52,55,29,48,76,46,66,34,56,68,42,60,55,46,46,46,34,58,77,52,66,30,50,70,60,35,54,53,41,50,59,58,57,45,75,80,39,78,90,53,50,72,57,34,54,40,48,66,10,44,68,42,78,53,96,87,42,61,70,62,50,58,68,71,44,58,70,92,49,27,17,48,50,44,25,5,48,75,52,70,11,40,62,5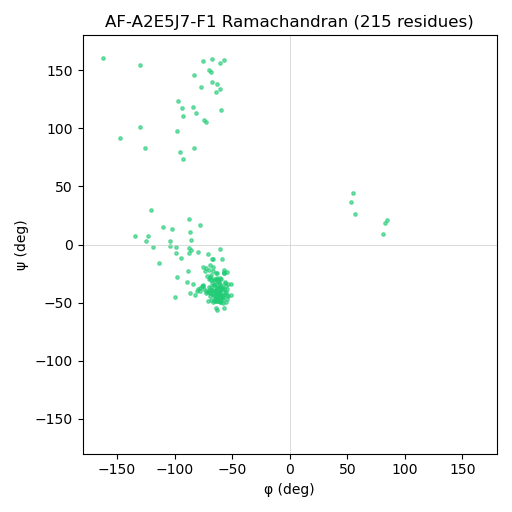9,58,93,79,52,52,55,47,42,19,46,11,32,38,50,36,18,40,76,41,58,70,32,42,82,79,37,42,68,50,34,61,79,32,48,94,75,47,59,62,69,42,52,47,44,15,22,71,65,37,73,66,24,35,51,53,50,51,66,57,27,52,67,37,37,78,72,68,35,63,67,36,42,49,51,49,23,55,35,38,63,38,91,85,17,56,69,46,44,53,52,40,49,50,36,32,73,76,67,69,42,81,68,75,102

Organism: Trichomonas vaginalis (strain ATCC PRA-98 / G3) (NCBI:txid412133)

Foldseek 3Di:
DPPVQLVVVLCVVCVQLQPDDLVCLLVSQVVSVVSVHALLSVLLNNQVNVHDPSSNVSSQVNCVVPVVRVVSVLQSLLQRDQDPPCLVVCLQPHDLLNQLSNQLSNVVNRHGDDPPPLLSSLQSLLQSLLVPVCSCVVCVVSVLVNVLSYDLVSLLSNLLSDPSSVVSLCVSLVVVVLVVNPSSLVSLLVLCPDPSSVVSVVVQVVCCVPVVDHRDD

Mean predicted aligned error: 13.98 Å

pLDDT: mean 76.69, std 18.43, range [35.34, 98.06]